Protein 4KA3 (pdb70)

Nearest PDB structures (foldseek):
  2y8o-assembly1_A  TM=9.969E-01  e=5.052E-61  Homo sapiens
  2onl-assembly1_A  TM=9.935E-01  e=1.938E-58  Homo sapiens
  6zwr-assembly1_A  TM=9.680E-01  e=7.595E-59  Mus musculus
  3o8p-assembly1_A  TM=9.634E-01  e=1.000E-58  Homo sapiens
  1zz2-assembly1_A  TM=9.713E-01  e=3.965E-58  Homo sapiens

Radius of gyration: 21.67 Å; Cα contacts (8 Å, |Δi|>4): 571; chains: 2; bounding box: 63×48×38 Å

Foldseek 3Di:
DDADWDWDDDPNDIDIGHPQWADWAFPDDDPQWTKTWTQRNVQRAIKIKTKGDQQLVALVSLLLLLLVLQVQLFDDDQQAKHFQAKDDPDPDLVPDGIIMTITHAQPDFQVVVLVPDADDLVLLLQLLLSLLLRLQACVLQVHAQQFDDRRQWRAHPVSRIHGHDRDSVVRLLQFALCCLVVQDDDDSLRVLSSSLQRSVCSQPVDGQQPADDSVRRSVSLCQAQWQDDPVQLVRRPDVVVSVVSVVDDGYHHDDQCVVRPPGDVQSSVLSCQSSHNRSVRHAHSVRSSPRPSNVPPRDPVPSDYGDHRDPVCVPDDDGSSVSSVSNVVSNVPRDRDDRD/DDDDDDDD

Secondary structure (DSSP, 8-state):
----EEEEEETTEEEEEETTEEEEEEEEE-SSEEEEEEEETTTTEEEEEEEESSTTSSHHHHHHHHHHHHHHHH---TTB----EEE-S-SSTTT----EEEEE--SEEHHHHHHHSPPPHHHHHHHHHHHHHHHHHHHHTT-------GGGEEE-TT--EEE--------GGGS-HHHHTT-SPPPTTHHHHHHHHHHHHHHHSS-S---SSHHHHHHHHHHHH-PPPHHHHHH---HHHHHHHHTSPP-PPP-HHHHSTTS-HHHHHHHHHHS-SSGGGSPPHHHHHTSGGGTTT--GGG-PPPPP---GGGG----HHHHHHHHHHHHHH--PPPP-/----PPP-

B-factor: mean 70.36, std 13.2, range [30.0, 121.07]

Solvent-accessible surface area: 17191 Å² total; per-residue (Å²): 219,89,63,87,28,66,146,52,100,25,108,184,38,71,4,42,0,4,93,49,0,68,106,19,60,68,96,34,100,33,108,1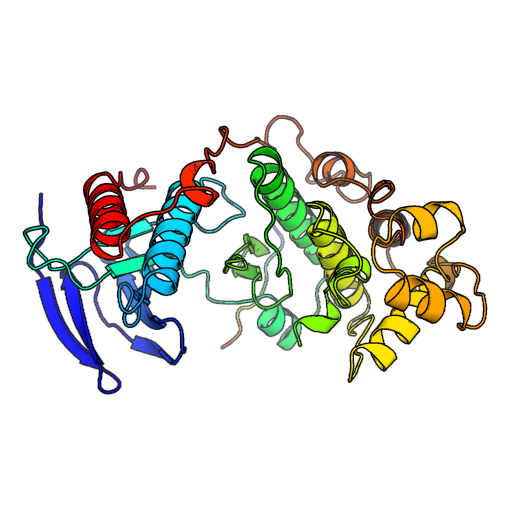04,2,21,39,2,13,0,75,0,72,98,42,40,86,111,0,13,0,34,30,11,46,179,6,23,103,40,91,129,72,0,37,88,7,12,35,17,3,42,14,14,44,39,2,144,20,113,6,0,12,25,10,33,19,8,15,12,22,16,175,32,62,146,98,0,89,50,0,2,5,0,29,62,69,26,70,8,28,0,59,57,0,68,155,66,40,190,17,72,54,70,18,2,22,34,0,0,13,7,0,0,17,0,0,43,13,0,13,49,2,101,5,26,0,66,33,2,38,5,50,11,0,11,0,30,101,80,0,84,1,39,0,33,88,13,24,32,97,89,37,53,76,14,69,0,1,9,11,10,61,95,15,39,167,99,34,62,20,4,1,2,0,7,0,0,2,0,0,1,31,17,38,50,63,162,30,38,5,63,4,113,69,78,69,49,0,1,110,37,0,5,143,12,9,1,18,8,38,78,103,20,32,161,72,1,104,48,107,88,13,70,84,72,7,116,83,35,70,143,63,104,104,87,84,0,56,100,55,9,146,82,25,39,106,76,0,12,53,0,0,44,78,0,0,41,23,15,10,99,128,9,21,40,3,53,100,0,1,65,23,61,6,0,80,114,53,58,59,94,142,73,7,68,91,16,101,124,23,88,59,76,8,60,103,114,144,31,121,56,101,77,1,27,36,4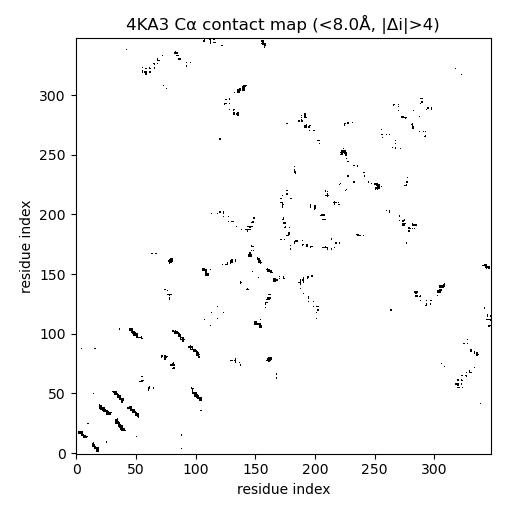1,0,31,75,33,12,110,64,30,108,66,58,131,121,194,192,45,70,12,100,45,53,163

Structure (mmCIF, N/CA/C/O backbone):
data_4KA3
#
_entry.id   4KA3
#
_cell.length_a   82.148
_cell.length_b   82.148
_cell.length_c   122.556
_cell.angle_alpha   90.00
_cell.angle_beta   90.00
_cell.angle_gamma   120.00
#
_symmetry.space_group_name_H-M   'P 31 2 1'
#
loop_
_entity.id
_entity.type
_entity.pdbx_description
1 polymer 'Mitogen-activated protein kinase 14'
2 polymer 'TGF-beta-activated kinase 1 and MAP3K7-binding protein 1'
3 water water
#
loop_
_atom_site.group_PDB
_atom_site.id
_atom_site.type_symbol
_atom_site.label_atom_id
_atom_site.label_alt_id
_atom_site.label_comp_id
_atom_site.label_asym_id
_atom_site.label_entity_id
_atom_site.label_seq_id
_atom_site.pdbx_PDB_ins_code
_atom_site.Cartn_x
_atom_site.Cartn_y
_atom_site.Cartn_z
_atom_site.occupancy
_atom_site.B_iso_or_equiv
_atom_site.auth_seq_id
_atom_site.auth_comp_id
_atom_site.auth_asym_id
_atom_site.auth_atom_id
_atom_site.pdbx_PDB_model_num
ATOM 1 N N . GLU A 1 4 ? 6.355 -26.903 -23.117 1.00 90.67 4 GLU A N 1
ATOM 2 C CA . GLU A 1 4 ? 7.390 -27.576 -22.351 1.00 88.80 4 GLU A CA 1
ATOM 3 C C . GLU A 1 4 ? 7.534 -26.918 -20.974 1.00 87.21 4 GLU A C 1
ATOM 4 O O . GLU A 1 4 ? 8.066 -27.526 -20.044 1.00 87.72 4 GLU A O 1
ATOM 10 N N . ARG A 1 5 ? 7.032 -25.686 -20.848 1.00 78.40 5 ARG A N 1
ATOM 11 C CA . ARG A 1 5 ? 7.107 -24.931 -19.595 1.00 76.98 5 ARG A CA 1
ATOM 12 C C . ARG A 1 5 ? 6.077 -25.370 -18.555 1.00 77.63 5 ARG A C 1
ATOM 13 O O . ARG A 1 5 ? 4.879 -25.360 -18.815 1.00 79.73 5 ARG A O 1
ATOM 21 N N . PRO A 1 6 ? 6.545 -25.734 -17.343 1.00 75.96 6 PRO A N 1
ATOM 22 C CA . PRO A 1 6 ? 5.638 -26.220 -16.302 1.00 76.09 6 PRO A CA 1
ATOM 23 C C . PRO A 1 6 ? 4.812 -25.130 -15.620 1.00 77.97 6 PRO A C 1
ATOM 24 O O . PRO A 1 6 ? 4.947 -23.941 -15.916 1.00 77.15 6 PRO A O 1
ATOM 28 N N . THR A 1 7 ? 3.924 -25.558 -14.733 1.00 78.28 7 THR A N 1
ATOM 29 C CA . THR A 1 7 ? 3.128 -24.629 -13.966 1.00 79.22 7 THR A CA 1
ATOM 30 C C . THR A 1 7 ? 3.991 -24.241 -12.803 1.00 76.28 7 THR A C 1
ATOM 31 O O . THR A 1 7 ? 4.660 -25.080 -12.225 1.00 75.36 7 THR A O 1
ATOM 35 N N . PHE A 1 8 ? 4.005 -22.962 -12.475 1.00 75.20 8 PHE A N 1
ATOM 36 C CA . PHE A 1 8 ? 4.809 -22.486 -11.362 1.00 74.52 8 PHE A CA 1
ATOM 37 C C . PHE A 1 8 ? 3.914 -22.170 -10.185 1.00 76.74 8 PHE A C 1
ATOM 38 O O . PHE A 1 8 ? 2.710 -22.027 -10.345 1.00 79.69 8 PHE A O 1
ATOM 46 N N . TYR A 1 9 ? 4.502 -22.058 -9.003 1.00 78.25 9 TYR A N 1
ATOM 47 C CA . TYR A 1 9 ? 3.775 -21.554 -7.846 1.00 82.01 9 TYR A CA 1
ATOM 48 C C . TYR A 1 9 ? 4.700 -20.748 -6.947 1.00 84.05 9 TYR A C 1
ATOM 49 O O . TYR A 1 9 ? 5.888 -21.075 -6.795 1.00 82.68 9 TYR A O 1
ATOM 58 N N . ARG A 1 10 ? 4.162 -19.683 -6.363 1.00 88.82 10 ARG A N 1
ATOM 59 C CA . ARG A 1 10 ? 4.975 -18.815 -5.526 1.00 90.43 10 ARG A CA 1
ATOM 60 C C . ARG A 1 10 ? 4.635 -18.953 -4.062 1.00 92.48 10 ARG A C 1
ATOM 61 O O . ARG A 1 10 ? 3.516 -19.276 -3.706 1.00 94.15 10 ARG A O 1
ATOM 69 N N . GLN A 1 11 ? 5.632 -18.710 -3.225 1.00 93.07 11 GLN A N 1
ATOM 70 C CA . GLN A 1 11 ? 5.463 -18.694 -1.788 1.00 95.66 11 GLN A CA 1
ATOM 71 C C . GLN A 1 11 ? 6.556 -17.826 -1.193 1.00 97.52 11 GLN A C 1
ATOM 72 O O . GLN A 1 11 ? 7.532 -17.489 -1.863 1.00 95.47 11 GLN A O 1
ATOM 78 N N . GLU A 1 12 ? 6.388 -17.470 0.072 1.00 105.37 12 GLU A N 1
ATOM 79 C CA . GLU A 1 12 ? 7.369 -16.648 0.751 1.00 106.93 12 GLU A CA 1
ATOM 80 C C . GLU A 1 12 ? 7.989 -17.395 1.913 1.00 105.77 12 GLU A C 1
ATOM 81 O O . GLU A 1 12 ? 7.301 -17.747 2.867 1.00 108.37 12 GLU A O 1
ATOM 87 N N . LEU A 1 13 ? 9.290 -17.650 1.803 1.00 99.71 13 LEU A N 1
ATOM 88 C CA . LEU A 1 13 ? 10.077 -18.228 2.886 1.00 100.18 13 LEU A CA 1
ATOM 89 C C . LEU A 1 13 ? 11.330 -17.401 3.194 1.00 101.39 13 LEU A C 1
ATOM 90 O O . LEU A 1 13 ? 12.119 -17.091 2.290 1.00 99.15 13 LEU A O 1
ATOM 95 N N . ASN A 1 14 ? 11.503 -17.067 4.474 1.00 108.44 14 ASN A N 1
ATOM 96 C CA . ASN A 1 14 ? 12.611 -16.247 4.957 1.00 109.57 14 ASN A CA 1
ATOM 97 C C . ASN A 1 14 ? 12.643 -14.853 4.324 1.00 110.23 14 ASN A C 1
ATOM 98 O O . ASN A 1 14 ? 13.718 -14.352 3.962 1.00 109.07 14 ASN A O 1
ATOM 103 N N . LYS A 1 15 ? 11.467 -14.238 4.184 1.00 109.39 15 LYS A N 1
ATOM 104 C CA . LYS A 1 15 ? 11.331 -12.933 3.511 1.00 110.71 15 LYS A CA 1
ATOM 105 C C . LYS A 1 15 ? 11.927 -12.884 2.091 1.00 107.77 15 LYS A C 1
ATOM 106 O O . LYS A 1 15 ? 12.439 -11.856 1.655 1.00 107.34 15 LYS A O 1
ATOM 112 N N . THR A 1 16 ? 11.845 -13.994 1.369 1.00 104.35 16 THR A N 1
ATOM 113 C CA . THR A 1 16 ? 12.164 -13.985 -0.052 1.00 102.20 16 THR A CA 1
ATOM 114 C C . THR A 1 16 ? 11.176 -14.844 -0.868 1.00 100.35 16 THR A C 1
ATOM 115 O O . THR A 1 16 ? 10.950 -16.013 -0.555 1.00 99.58 16 THR A O 1
ATOM 119 N N . ILE A 1 17 ? 10.575 -14.234 -1.894 1.00 96.52 17 ILE A N 1
ATOM 120 C CA . ILE A 1 17 ? 9.622 -14.901 -2.790 1.00 94.24 17 ILE A CA 1
ATOM 121 C C . ILE A 1 17 ? 10.314 -15.921 -3.676 1.00 90.38 17 ILE A C 1
ATOM 122 O O . ILE A 1 17 ? 11.283 -15.588 -4.353 1.00 89.09 17 ILE A O 1
ATOM 127 N N . TRP A 1 18 ? 9.808 -17.148 -3.699 1.00 87.41 18 TRP A N 1
ATOM 128 C CA . TRP A 1 18 ? 10.323 -18.161 -4.609 1.00 83.85 18 TRP A CA 1
ATOM 129 C C . TRP A 1 18 ? 9.228 -18.572 -5.569 1.00 83.16 18 TRP A C 1
ATOM 130 O O . TRP A 1 18 ? 8.112 -18.863 -5.158 1.00 84.82 18 TRP A O 1
ATOM 141 N N . GLU A 1 19 ? 9.538 -18.623 -6.852 1.00 81.66 19 GLU A N 1
ATOM 142 C CA . GLU A 1 19 ? 8.546 -19.047 -7.818 1.00 79.92 19 GLU A CA 1
ATOM 143 C C . GLU A 1 19 ? 9.142 -20.259 -8.485 1.00 76.22 19 GLU A C 1
ATOM 144 O O . GLU A 1 19 ? 10.133 -20.142 -9.188 1.00 75.88 19 GLU A O 1
ATOM 150 N N . VAL A 1 20 ? 8.583 -21.434 -8.233 1.00 72.71 20 VAL A N 1
ATOM 151 C CA . VAL A 1 20 ? 9.160 -22.656 -8.784 1.00 70.57 20 VAL A CA 1
ATOM 152 C C . VAL A 1 20 ? 8.111 -23.520 -9.473 1.00 69.94 20 VAL A C 1
ATOM 153 O O . VAL A 1 20 ? 6.923 -23.385 -9.203 1.00 72.86 20 VAL A O 1
ATOM 157 N N . PRO A 1 21 ? 8.552 -24.403 -10.385 1.00 68.25 21 PRO A N 1
ATOM 158 C CA . PRO A 1 21 ? 7.613 -25.386 -10.931 1.00 68.39 21 PRO A CA 1
ATOM 159 C C . PRO A 1 21 ? 7.076 -26.309 -9.829 1.00 69.33 21 PRO A C 1
ATOM 160 O O . PRO A 1 21 ? 7.747 -26.554 -8.813 1.00 69.50 21 PRO A O 1
ATOM 164 N N . GLU A 1 22 ? 5.866 -26.816 -10.045 1.00 73.54 22 GLU A N 1
ATOM 165 C CA . GLU A 1 22 ? 5.148 -27.570 -9.031 1.00 75.43 22 GLU A CA 1
ATOM 166 C C . GLU A 1 22 ? 5.857 -28.872 -8.708 1.00 73.91 22 GLU A C 1
ATOM 167 O O . GLU A 1 22 ? 5.599 -29.494 -7.671 1.00 75.04 22 GLU A O 1
ATOM 173 N N . ARG A 1 23 ? 6.752 -29.280 -9.601 1.00 69.85 23 ARG A N 1
ATOM 174 C CA . ARG A 1 23 ? 7.488 -30.514 -9.417 1.00 68.08 23 ARG A CA 1
ATOM 175 C C . ARG A 1 23 ? 8.358 -30.456 -8.175 1.00 67.48 23 ARG A C 1
ATOM 176 O O . ARG A 1 23 ? 8.774 -31.494 -7.683 1.00 67.14 23 ARG A O 1
ATOM 184 N N . TYR A 1 24 ? 8.614 -29.261 -7.652 1.00 70.94 24 TYR A N 1
ATOM 185 C CA . TYR A 1 24 ? 9.391 -29.134 -6.423 1.00 71.68 24 TYR A CA 1
ATOM 186 C C . TYR A 1 24 ? 8.536 -28.766 -5.202 1.00 73.95 24 TYR A C 1
ATOM 187 O O . TYR A 1 24 ? 7.947 -27.690 -5.123 1.00 74.18 24 TYR A O 1
ATOM 196 N N . GLN A 1 25 ? 8.494 -29.682 -4.246 1.00 73.50 25 GLN A N 1
ATOM 197 C CA . GLN A 1 25 ? 7.529 -29.630 -3.174 1.00 74.70 25 GLN A CA 1
ATOM 198 C C . GLN A 1 25 ? 8.191 -29.656 -1.820 1.00 75.82 25 GLN A C 1
ATOM 199 O O . GLN A 1 25 ? 9.296 -30.152 -1.680 1.00 74.48 25 GLN A O 1
ATOM 205 N N . ASN A 1 26 ? 7.485 -29.141 -0.821 1.00 77.88 26 ASN A N 1
ATOM 206 C CA . ASN A 1 26 ? 7.979 -29.128 0.549 1.00 80.94 26 ASN A CA 1
ATOM 207 C C . ASN A 1 26 ? 9.322 -28.447 0.622 1.00 80.23 26 ASN A C 1
ATOM 208 O O . ASN A 1 26 ? 10.287 -29.000 1.137 1.00 81.09 26 ASN A O 1
ATOM 213 N N . LEU A 1 27 ? 9.386 -27.248 0.075 1.00 79.08 27 LEU A N 1
ATOM 214 C CA . LEU A 1 27 ? 10.594 -26.460 0.150 1.00 78.10 27 LEU A CA 1
ATOM 215 C C . LEU A 1 27 ? 10.935 -26.153 1.601 1.00 80.75 27 LEU A C 1
ATOM 216 O O . LEU A 1 27 ? 10.072 -25.795 2.403 1.00 83.38 27 LEU A O 1
ATOM 221 N N . SER A 1 28 ? 12.201 -26.312 1.942 1.00 79.44 28 SER A N 1
ATOM 222 C CA . SER A 1 28 ? 12.648 -25.995 3.281 1.00 81.44 28 SER A CA 1
ATOM 223 C C . SER A 1 28 ? 13.956 -25.190 3.255 1.00 82.10 28 SER A C 1
ATOM 224 O O . SER A 1 28 ? 14.995 -25.682 2.811 1.00 79.08 28 SER A O 1
ATOM 227 N N . PRO A 1 29 ? 13.895 -23.933 3.731 1.00 92.73 29 PRO A N 1
ATOM 228 C CA . PRO A 1 29 ? 15.044 -23.027 3.853 1.00 93.64 29 PRO A CA 1
ATOM 229 C C . PRO A 1 29 ? 16.232 -23.708 4.533 1.00 92.57 29 PRO A C 1
ATOM 230 O O . PRO A 1 29 ? 16.182 -23.965 5.739 1.00 94.51 29 PRO A O 1
ATOM 234 N N . VAL A 1 30 ? 17.283 -23.988 3.766 1.00 86.53 30 VAL A N 1
ATOM 235 C CA . VAL A 1 30 ? 18.499 -24.592 4.303 1.00 86.29 30 VAL A CA 1
ATOM 236 C C . VAL A 1 30 ? 19.415 -23.539 4.890 1.00 88.24 30 VAL A C 1
ATOM 237 O O . VAL A 1 30 ? 20.012 -23.741 5.939 1.00 88.18 30 VAL A O 1
ATOM 241 N N . GLY A 1 31 ? 19.549 -22.419 4.199 1.00 95.82 31 GLY A N 1
ATOM 242 C CA . GLY A 1 31 ? 20.440 -21.385 4.679 1.00 98.27 31 GLY A CA 1
ATOM 243 C C . GLY A 1 31 ? 20.373 -20.058 3.954 1.00 99.13 31 GLY A C 1
ATOM 244 O O . GLY A 1 31 ? 19.895 -19.965 2.813 1.00 96.77 31 GLY A O 1
ATOM 245 N N . SER A 1 32 ? 20.860 -19.026 4.643 1.00 105.65 32 SER A N 1
ATOM 246 C CA . SER A 1 32 ? 20.972 -17.687 4.081 1.00 106.68 32 SER A CA 1
ATOM 247 C C . SER A 1 32 ? 22.420 -17.370 3.692 1.00 104.87 32 SER A C 1
ATOM 248 O O . SER A 1 32 ? 23.333 -17.377 4.533 1.00 109.16 32 SER A O 1
ATOM 251 N N . GLY A 1 33 ? 22.615 -17.102 2.404 1.00 93.28 33 GLY A N 1
ATOM 252 C CA . GLY A 1 33 ? 23.918 -16.742 1.881 1.00 91.43 33 GLY A CA 1
ATOM 253 C C . GLY A 1 33 ? 23.903 -15.443 1.092 1.00 92.10 33 GLY A C 1
ATOM 254 O O . GLY A 1 33 ? 22.880 -15.052 0.517 1.00 93.11 33 GLY A O 1
ATOM 255 N N . ALA A 1 34 ? 25.049 -14.774 1.054 1.00 90.60 34 ALA A N 1
ATOM 256 C CA . ALA A 1 34 ? 25.171 -13.474 0.392 1.00 90.66 34 ALA A CA 1
ATOM 257 C C . ALA A 1 34 ? 24.975 -13.529 -1.113 1.00 89.56 34 ALA A C 1
ATOM 258 O O . ALA A 1 34 ? 24.470 -12.582 -1.715 1.00 88.76 34 ALA A O 1
ATOM 260 N N . TYR A 1 35 ? 25.385 -14.641 -1.712 1.00 92.38 35 TYR A N 1
ATOM 261 C CA . TYR A 1 35 ? 25.361 -14.829 -3.164 1.00 91.18 35 TYR A CA 1
ATOM 262 C C . TYR A 1 35 ? 24.018 -15.415 -3.631 1.00 89.57 35 TYR A C 1
ATOM 263 O O . TYR A 1 35 ? 23.587 -15.171 -4.757 1.00 89.66 35 TYR A O 1
ATOM 272 N N . GLY A 1 36 ? 23.377 -16.190 -2.752 1.00 82.48 36 GLY A N 1
ATOM 273 C CA . GLY A 1 36 ? 22.065 -16.776 -2.989 1.00 80.63 36 GLY A CA 1
ATOM 274 C C . GLY A 1 36 ? 21.502 -17.400 -1.717 1.00 81.04 36 GLY A C 1
ATOM 275 O O . GLY A 1 36 ? 22.189 -17.452 -0.696 1.00 81.23 36 GLY A O 1
ATOM 276 N N . SER A 1 37 ? 20.255 -17.862 -1.756 1.00 77.10 37 SER A N 1
ATOM 277 C CA . SER A 1 37 ? 19.711 -18.618 -0.626 1.00 77.74 37 SER A CA 1
ATOM 278 C C . SER A 1 37 ? 19.146 -19.950 -1.095 1.00 75.35 37 SER A C 1
ATOM 279 O O . SER A 1 37 ? 18.499 -20.032 -2.133 1.00 74.90 37 SER A O 1
ATOM 282 N N . VAL A 1 38 ? 19.408 -20.997 -0.327 1.00 76.14 38 VAL A N 1
ATOM 283 C CA . VAL A 1 38 ? 19.141 -22.350 -0.779 1.00 74.28 38 VAL A CA 1
ATOM 284 C C . VAL A 1 38 ? 18.049 -23.039 0.038 1.00 75.21 38 VAL A C 1
ATOM 285 O O . VAL A 1 38 ? 18.065 -23.016 1.275 1.00 77.35 38 VAL A O 1
ATOM 289 N N . CYS A 1 39 ? 17.086 -23.623 -0.672 1.00 72.98 39 CYS A N 1
ATOM 290 C CA . CYS A 1 39 ? 16.017 -24.408 -0.059 1.00 74.48 39 CYS A CA 1
ATOM 291 C C . CYS A 1 39 ? 16.184 -25.861 -0.403 1.00 72.92 39 CYS A C 1
ATOM 292 O O . CYS A 1 39 ? 16.562 -26.193 -1.513 1.00 71.03 39 CYS A O 1
ATOM 295 N N . ALA A 1 40 ? 15.895 -26.737 0.543 1.00 74.76 40 ALA A N 1
ATOM 296 C CA . ALA A 1 40 ? 15.839 -28.157 0.238 1.00 74.05 40 ALA A CA 1
ATOM 297 C C . ALA A 1 40 ? 14.433 -28.456 -0.230 1.00 73.48 40 ALA A C 1
ATOM 298 O O . ALA A 1 40 ? 13.472 -27.934 0.320 1.00 76.61 40 ALA A O 1
ATOM 300 N N . ALA A 1 41 ? 14.297 -29.278 -1.254 1.00 71.73 41 ALA A N 1
ATOM 301 C CA . ALA A 1 41 ? 12.961 -29.623 -1.693 1.00 72.16 41 ALA A CA 1
ATOM 302 C C . ALA A 1 41 ? 12.878 -31.055 -2.150 1.00 71.42 41 ALA A C 1
ATOM 303 O O . ALA A 1 41 ? 13.878 -31.745 -2.264 1.00 70.37 41 ALA A O 1
ATOM 305 N N . PHE A 1 42 ? 11.658 -31.509 -2.378 1.00 73.06 42 PHE A N 1
ATOM 306 C CA . PHE A 1 42 ? 11.448 -32.834 -2.915 1.00 71.68 42 PHE A CA 1
ATOM 307 C C . PHE A 1 42 ? 11.085 -32.699 -4.374 1.00 70.23 42 PHE A C 1
ATOM 308 O O . PHE A 1 42 ? 10.073 -32.097 -4.743 1.00 70.16 42 PHE A O 1
ATOM 316 N N . ASP A 1 43 ? 11.940 -33.249 -5.210 1.00 68.28 43 ASP A N 1
ATOM 317 C CA . ASP A 1 43 ? 11.720 -33.186 -6.629 1.00 67.05 43 ASP A CA 1
ATOM 318 C C . ASP A 1 43 ? 10.818 -34.367 -6.983 1.00 68.10 43 ASP A C 1
ATOM 319 O O . ASP A 1 43 ? 11.263 -35.510 -6.981 1.00 67.85 43 ASP A O 1
ATOM 324 N N . THR A 1 44 ? 9.549 -34.094 -7.275 1.00 67.70 44 THR A N 1
ATOM 325 C CA . THR A 1 44 ? 8.610 -35.165 -7.604 1.00 68.31 44 THR A CA 1
ATOM 326 C C . THR A 1 44 ? 8.974 -35.931 -8.870 1.00 66.93 44 THR A C 1
ATOM 327 O O . THR A 1 44 ? 8.631 -37.090 -9.001 1.00 67.37 44 THR A O 1
ATOM 331 N N . LYS A 1 45 ? 9.635 -35.274 -9.813 1.00 65.17 45 LYS A N 1
ATOM 332 C CA . LYS A 1 45 ? 10.018 -35.941 -11.054 1.00 66.46 45 LYS A CA 1
ATOM 333 C C . LYS A 1 45 ? 11.026 -37.051 -10.802 1.00 66.13 45 LYS A C 1
ATOM 334 O O . LYS A 1 45 ? 10.861 -38.172 -11.276 1.00 65.49 45 LYS A O 1
ATOM 340 N N . THR A 1 46 ? 12.070 -36.729 -10.053 1.00 66.75 46 THR A N 1
ATOM 341 C CA . THR A 1 46 ? 13.163 -37.658 -9.826 1.00 68.16 46 THR A CA 1
ATOM 342 C C . THR A 1 46 ? 12.879 -38.538 -8.595 1.00 70.10 46 THR A C 1
ATOM 343 O O . THR A 1 46 ? 13.428 -39.632 -8.435 1.00 69.22 46 THR A O 1
ATOM 347 N N . GLY A 1 47 ? 11.985 -38.059 -7.742 1.00 72.06 47 GLY A N 1
ATOM 348 C CA . GLY A 1 47 ? 11.668 -38.762 -6.525 1.00 72.89 47 GLY A CA 1
ATOM 349 C C . GLY A 1 47 ? 12.776 -38.601 -5.511 1.00 72.97 47 GLY A C 1
ATOM 350 O O . GLY A 1 47 ? 12.895 -39.390 -4.580 1.00 74.31 47 GLY A O 1
ATOM 351 N N . HIS A 1 48 ? 13.592 -37.571 -5.680 1.00 69.96 48 HIS A N 1
ATOM 352 C CA . HIS A 1 48 ? 14.716 -37.366 -4.787 1.00 70.61 48 HIS A CA 1
ATOM 353 C C . HIS A 1 48 ? 14.650 -36.021 -4.097 1.00 71.39 48 HIS A C 1
ATOM 354 O O . HIS A 1 48 ? 14.024 -35.091 -4.605 1.00 70.85 48 HIS A O 1
ATOM 361 N N . ARG A 1 49 ? 15.265 -35.924 -2.922 1.00 73.99 49 ARG A N 1
ATOM 362 C CA . ARG A 1 49 ? 15.465 -34.618 -2.314 1.00 74.50 49 ARG A CA 1
ATOM 363 C C . ARG A 1 49 ? 16.588 -33.944 -3.060 1.00 71.90 49 ARG A C 1
ATOM 364 O O . ARG A 1 49 ? 17.580 -34.579 -3.413 1.00 70.88 49 ARG A O 1
ATOM 372 N N . VAL A 1 50 ? 16.399 -32.656 -3.312 1.00 66.91 50 VAL A N 1
ATOM 373 C CA . VAL A 1 50 ? 17.328 -31.839 -4.084 1.00 65.14 50 VAL A CA 1
ATOM 374 C C . VAL A 1 50 ? 17.592 -30.539 -3.342 1.00 67.19 50 VAL A C 1
ATOM 375 O O . VAL A 1 50 ? 17.005 -30.278 -2.294 1.00 68.04 50 VAL A O 1
ATOM 379 N N . ALA A 1 51 ? 18.469 -29.716 -3.894 1.00 66.21 51 ALA A N 1
ATOM 380 C CA . ALA A 1 51 ? 18.685 -28.400 -3.334 1.00 66.19 51 ALA A CA 1
ATOM 381 C C . ALA A 1 51 ? 18.343 -27.409 -4.413 1.00 65.36 51 ALA A C 1
ATOM 382 O O . ALA A 1 51 ? 18.699 -27.601 -5.577 1.00 63.67 51 ALA A O 1
ATOM 384 N N . VAL A 1 52 ? 17.635 -26.355 -4.038 1.00 67.07 52 VAL A N 1
ATOM 385 C CA . VAL A 1 52 ? 17.258 -25.350 -5.020 1.00 67.45 52 VAL A CA 1
ATOM 386 C C . VAL A 1 52 ? 17.823 -24.003 -4.630 1.00 68.20 52 VAL A C 1
ATOM 387 O O . VAL A 1 52 ? 17.463 -23.462 -3.588 1.00 70.22 52 VAL A O 1
ATOM 391 N N . LYS A 1 53 ? 18.703 -23.463 -5.467 1.00 66.57 53 LYS A N 1
ATOM 392 C CA . LYS A 1 53 ? 19.321 -22.185 -5.165 1.00 66.74 53 LYS A CA 1
ATOM 393 C C . LYS A 1 53 ? 18.726 -21.023 -5.949 1.00 67.52 53 LYS A C 1
ATOM 394 O O . LYS A 1 53 ? 18.817 -20.967 -7.168 1.00 66.15 53 LYS A O 1
ATOM 400 N N . LYS A 1 54 ? 18.114 -20.091 -5.235 1.00 70.43 54 LYS A N 1
ATOM 401 C CA . LYS A 1 54 ? 17.730 -18.832 -5.848 1.00 70.93 54 LYS A CA 1
ATOM 402 C C . LYS A 1 54 ? 18.897 -17.847 -5.756 1.00 70.67 54 LYS A C 1
ATOM 403 O O . LYS A 1 54 ? 19.258 -17.401 -4.669 1.00 72.72 54 LYS A O 1
ATOM 409 N N . LEU A 1 55 ? 19.486 -17.528 -6.904 1.00 69.51 55 LEU A N 1
ATOM 410 C CA . LEU A 1 55 ? 20.589 -16.581 -6.987 1.00 69.87 55 LEU A CA 1
ATOM 411 C C . LEU A 1 55 ? 20.115 -15.200 -6.645 1.00 72.63 55 LEU A C 1
ATOM 412 O O . LEU A 1 55 ? 19.095 -14.756 -7.173 1.00 72.15 55 LEU A O 1
ATOM 417 N N . SER A 1 56 ? 20.885 -14.520 -5.792 1.00 82.94 56 SER A N 1
ATOM 418 C CA . SER A 1 56 ? 20.560 -13.180 -5.276 1.00 86.68 56 SER A CA 1
ATOM 419 C C . SER A 1 56 ? 21.066 -12.036 -6.148 1.00 85.37 56 SER A C 1
ATOM 420 O O . SER A 1 56 ? 22.268 -11.923 -6.381 1.00 82.58 56 SER A O 1
ATOM 423 N N . ARG A 1 57 ? 20.145 -11.190 -6.605 1.00 88.79 57 ARG A N 1
ATOM 424 C CA . ARG A 1 57 ? 20.479 -10.021 -7.427 1.00 88.89 57 ARG A CA 1
ATOM 425 C C . ARG A 1 57 ? 21.538 -10.306 -8.488 1.00 83.70 57 ARG A C 1
ATOM 426 O O . ARG A 1 57 ? 22.572 -9.638 -8.531 1.00 84.00 57 ARG A O 1
ATOM 434 N N . PRO A 1 58 ? 21.284 -11.309 -9.341 1.00 70.59 58 PRO A N 1
ATOM 435 C CA . PRO A 1 58 ? 22.344 -11.805 -10.221 1.00 67.63 58 PRO A CA 1
ATOM 436 C C . PRO A 1 58 ? 22.807 -10.812 -11.292 1.00 67.22 58 PRO A C 1
ATOM 437 O O . PRO A 1 58 ? 23.871 -11.022 -11.876 1.00 65.62 58 PRO A O 1
ATOM 441 N N . PHE A 1 59 ? 22.049 -9.749 -11.541 1.00 68.67 59 PHE A N 1
ATOM 442 C CA . PHE A 1 59 ? 22.421 -8.814 -12.604 1.00 69.99 59 PHE A CA 1
ATOM 443 C C . PHE A 1 59 ? 22.487 -7.381 -12.106 1.00 71.25 59 PHE A C 1
ATOM 444 O O . PHE A 1 59 ? 22.090 -6.423 -12.782 1.00 72.01 59 PHE A O 1
ATOM 452 N N . GLN A 1 60 ? 23.028 -7.266 -10.908 1.00 74.97 60 GLN A N 1
ATOM 453 C CA . GLN A 1 60 ? 23.023 -6.041 -10.157 1.00 77.57 60 GLN A CA 1
ATOM 454 C C . GLN A 1 60 ? 24.124 -5.110 -10.655 1.00 75.37 60 GLN A C 1
ATOM 455 O O . GLN A 1 60 ? 23.919 -3.908 -10.750 1.00 77.23 60 GLN A O 1
ATOM 461 N N . SER A 1 61 ? 25.280 -5.683 -10.989 1.00 72.31 61 SER A N 1
ATOM 462 C CA . SER A 1 61 ? 26.407 -4.956 -11.577 1.00 71.55 61 SER A CA 1
ATOM 463 C C . SER A 1 61 ? 27.006 -5.798 -12.698 1.00 67.95 61 SER A C 1
ATOM 464 O O . SER A 1 61 ? 26.660 -6.950 -12.830 1.00 67.03 61 SER A O 1
ATOM 467 N N . ILE A 1 62 ? 27.908 -5.236 -13.497 1.00 67.61 62 ILE A N 1
ATOM 468 C CA . ILE A 1 62 ? 28.626 -6.022 -14.499 1.00 65.56 62 ILE A CA 1
ATOM 469 C C . ILE A 1 62 ? 29.243 -7.256 -13.873 1.00 63.86 62 ILE A C 1
ATOM 470 O O . ILE A 1 62 ? 29.063 -8.365 -14.371 1.00 62.40 62 ILE A O 1
ATOM 475 N N . ILE A 1 63 ? 29.958 -7.045 -12.772 1.00 64.53 63 ILE A N 1
ATOM 476 C CA . ILE A 1 63 ? 30.620 -8.108 -12.021 1.00 63.15 63 ILE A CA 1
ATOM 477 C C . ILE A 1 63 ? 29.711 -9.287 -11.648 1.00 62.23 63 ILE A C 1
ATOM 478 O O . ILE A 1 63 ? 30.043 -10.436 -11.899 1.00 60.07 63 ILE A O 1
ATOM 483 N N . HIS A 1 64 ? 28.565 -8.987 -11.058 1.00 63.94 64 HIS A N 1
ATOM 484 C CA . HIS A 1 64 ? 27.579 -9.995 -10.710 1.00 64.21 64 HIS A CA 1
ATOM 485 C C . HIS A 1 64 ? 27.039 -10.745 -11.907 1.00 63.35 64 HIS A C 1
ATOM 486 O O . HIS A 1 64 ? 26.843 -11.945 -11.852 1.00 61.87 64 HIS A O 1
ATOM 493 N N . ALA A 1 65 ? 26.758 -10.019 -12.974 1.00 62.81 65 ALA A N 1
ATOM 494 C CA . ALA A 1 65 ? 26.216 -10.613 -14.181 1.00 62.69 65 ALA A CA 1
ATOM 495 C C . ALA A 1 65 ? 27.220 -11.614 -14.734 1.00 60.00 65 ALA A C 1
ATOM 496 O O . ALA A 1 65 ? 26.878 -12.729 -15.112 1.00 58.98 65 ALA A O 1
ATOM 498 N N . LYS A 1 66 ? 28.477 -11.202 -14.737 1.00 59.88 66 LYS A N 1
ATOM 499 C CA . LYS A 1 66 ? 29.532 -12.028 -15.256 1.00 58.91 66 LYS A CA 1
ATOM 500 C C . LYS A 1 66 ? 29.808 -13.219 -14.349 1.00 58.69 66 LYS A C 1
ATOM 501 O O . LYS A 1 66 ? 30.090 -14.301 -14.839 1.00 57.09 66 LYS A O 1
ATOM 507 N N . ARG A 1 67 ? 29.725 -13.008 -13.035 1.00 59.06 67 ARG A N 1
ATOM 508 C CA . ARG A 1 67 ? 29.808 -14.076 -12.035 1.00 58.07 67 ARG A CA 1
ATOM 509 C C . ARG A 1 67 ? 28.704 -15.094 -12.295 1.00 56.89 67 ARG A C 1
ATOM 510 O O . ARG A 1 67 ? 28.935 -16.294 -12.352 1.00 54.81 67 ARG A O 1
ATOM 518 N N . THR A 1 68 ? 27.497 -14.583 -12.458 1.00 59.18 68 THR A N 1
ATOM 519 C CA . THR A 1 68 ? 26.325 -15.402 -12.652 1.00 59.71 68 THR A CA 1
ATOM 520 C C . THR A 1 68 ? 26.478 -16.245 -13.894 1.00 57.98 68 THR A C 1
ATOM 521 O O . THR A 1 68 ? 26.212 -17.443 -13.869 1.00 55.78 68 THR A O 1
ATOM 525 N N . TYR A 1 69 ? 26.928 -15.617 -14.977 1.00 56.48 69 TYR A N 1
ATOM 526 C CA . TYR A 1 69 ? 27.150 -16.320 -16.241 1.00 56.04 69 TYR A CA 1
ATOM 527 C C . TYR A 1 69 ? 28.180 -17.428 -16.096 1.00 53.80 69 TYR A C 1
ATOM 528 O O . TYR A 1 69 ? 27.991 -18.542 -16.580 1.00 52.64 69 TYR A O 1
ATOM 537 N N . ARG A 1 70 ? 29.276 -17.097 -15.426 1.00 53.57 70 ARG A N 1
ATOM 538 C CA . ARG A 1 70 ? 30.356 -18.028 -15.184 1.00 52.00 70 ARG A CA 1
ATOM 539 C C . ARG A 1 70 ? 29.912 -19.274 -14.425 1.00 52.27 70 ARG A C 1
ATOM 540 O O . ARG A 1 70 ? 30.375 -20.372 -14.724 1.00 51.73 70 ARG A O 1
ATOM 548 N N . GLU A 1 71 ? 29.012 -19.117 -13.459 1.00 52.89 71 GLU A N 1
ATOM 549 C CA . GLU A 1 71 ? 28.568 -20.263 -12.674 1.00 53.23 71 GLU A CA 1
ATOM 550 C C . GLU A 1 71 ? 27.626 -21.158 -13.488 1.00 53.34 71 GLU A C 1
ATOM 551 O O . GLU A 1 71 ? 27.670 -22.387 -13.411 1.00 53.86 71 GLU A O 1
ATOM 557 N N . LEU A 1 72 ? 26.764 -20.536 -14.272 1.00 53.51 72 LEU A N 1
ATOM 558 C CA . LEU A 1 72 ? 25.825 -21.298 -15.060 1.00 52.71 72 LEU A CA 1
ATOM 559 C C . LEU A 1 72 ? 26.587 -22.103 -16.103 1.00 51.21 72 LEU A C 1
ATOM 560 O O . LEU A 1 72 ? 26.248 -23.253 -16.375 1.00 51.08 72 LEU A O 1
ATOM 565 N N . ARG A 1 73 ? 27.629 -21.505 -16.674 1.00 50.22 73 ARG A N 1
ATOM 566 C CA . ARG A 1 73 ? 28.427 -22.190 -17.677 1.00 50.36 73 ARG A CA 1
ATOM 567 C C . ARG A 1 73 ? 29.147 -23.365 -17.048 1.00 50.52 73 ARG A C 1
ATOM 568 O O . ARG A 1 73 ? 29.053 -24.491 -17.522 1.00 51.21 73 ARG A O 1
ATOM 576 N N . LEU A 1 74 ? 29.847 -23.092 -15.956 1.00 51.29 74 LEU A N 1
ATOM 577 C CA . LEU A 1 74 ? 30.601 -24.104 -15.221 1.00 51.69 74 LEU A CA 1
ATOM 578 C C . LEU A 1 74 ? 29.740 -25.279 -14.748 1.00 51.85 74 LEU A C 1
ATOM 579 O O . LEU A 1 74 ? 30.126 -26.450 -14.850 1.00 52.88 74 LEU A O 1
ATOM 584 N N . LEU A 1 75 ? 28.574 -24.957 -14.224 1.00 51.91 75 LEU A N 1
ATOM 585 C CA . LEU A 1 75 ? 27.655 -25.973 -13.771 1.00 53.49 75 LEU A CA 1
ATOM 586 C C . LEU A 1 75 ? 27.063 -26.791 -14.918 1.00 54.49 75 LEU A C 1
ATOM 587 O O . LEU A 1 75 ? 26.917 -28.009 -14.812 1.00 54.11 75 LEU A O 1
ATOM 592 N N . LYS A 1 76 ? 26.710 -26.105 -16.003 1.00 52.25 76 LYS A N 1
ATOM 593 C CA . LYS A 1 76 ? 26.212 -26.758 -17.188 1.00 52.14 76 LYS A CA 1
ATOM 594 C C . LYS A 1 76 ? 27.269 -27.683 -17.787 1.00 54.04 76 LYS A C 1
ATOM 595 O O . LYS A 1 76 ? 26.943 -28.676 -18.445 1.00 54.41 76 LYS A O 1
ATOM 601 N N . HIS A 1 77 ? 28.536 -27.371 -17.563 1.00 52.63 77 HIS A N 1
ATOM 602 C CA . HIS A 1 77 ? 29.568 -28.186 -18.161 1.00 53.26 77 HIS A CA 1
ATOM 603 C C . HIS A 1 77 ? 29.859 -29.479 -17.393 1.00 56.11 77 HIS A C 1
ATOM 604 O O . HIS A 1 77 ? 30.308 -30.453 -17.987 1.00 57.34 77 HIS A O 1
ATOM 611 N N . MET A 1 78 ? 29.596 -29.496 -16.090 1.00 57.60 78 MET A N 1
ATOM 612 C CA . MET A 1 78 ? 30.013 -30.620 -15.241 1.00 60.94 78 MET A CA 1
ATOM 613 C C . MET A 1 78 ? 29.200 -31.880 -15.404 1.00 61.40 78 MET A C 1
ATOM 614 O O . MET A 1 78 ? 28.033 -31.918 -15.032 1.00 60.94 78 MET A O 1
ATOM 619 N N . LYS A 1 79 ? 29.824 -32.924 -15.928 1.00 62.16 79 LYS A N 1
ATOM 620 C CA . LYS A 1 79 ? 29.135 -34.192 -16.065 1.00 65.18 79 LYS A CA 1
ATOM 621 C C . LYS A 1 79 ? 29.973 -35.372 -15.600 1.00 67.64 79 LYS A C 1
ATOM 622 O O . LYS A 1 79 ? 30.522 -36.128 -16.394 1.00 69.69 79 LYS A O 1
ATOM 628 N N . HIS A 1 80 ? 30.046 -35.520 -14.282 1.00 68.28 80 HIS A N 1
ATOM 629 C CA . HIS A 1 80 ? 30.841 -36.561 -13.648 1.00 69.66 80 HIS A CA 1
ATOM 630 C C . HIS A 1 80 ? 30.134 -37.042 -12.367 1.00 68.07 80 HIS A C 1
ATOM 631 O O . HIS A 1 80 ? 29.419 -36.270 -11.724 1.00 66.13 80 HIS A O 1
ATOM 638 N N . GLU A 1 81 ? 30.306 -38.319 -12.022 1.00 69.75 81 GLU A N 1
ATOM 639 C CA . GLU A 1 81 ? 29.685 -38.892 -10.824 1.00 70.52 81 GLU A CA 1
ATOM 640 C C . GLU A 1 81 ? 30.262 -38.313 -9.524 1.00 68.92 81 GLU A C 1
ATOM 641 O O . GLU A 1 81 ? 2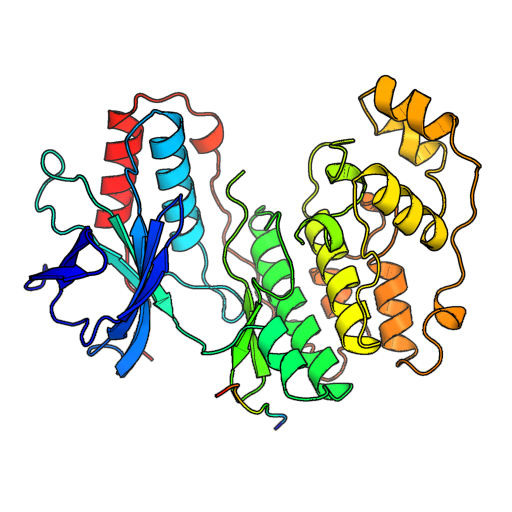9.608 -38.319 -8.487 1.00 69.83 81 GLU A O 1
ATOM 647 N N . ASN A 1 82 ? 31.499 -37.841 -9.573 1.00 68.95 82 ASN A N 1
ATOM 648 C CA . ASN A 1 82 ? 32.148 -37.328 -8.381 1.00 68.86 82 ASN A CA 1
ATOM 649 C C . ASN A 1 82 ? 32.114 -35.811 -8.285 1.00 67.71 82 ASN A C 1
ATOM 650 O O . ASN A 1 82 ? 32.801 -35.234 -7.449 1.00 69.26 82 ASN A O 1
ATOM 655 N N . VAL A 1 83 ? 31.315 -35.177 -9.141 1.00 66.13 83 VAL A N 1
ATOM 656 C CA . VAL A 1 83 ? 31.172 -33.721 -9.185 1.00 64.30 83 VAL A CA 1
ATOM 657 C C . VAL A 1 83 ? 29.685 -33.375 -9.230 1.00 64.11 83 VAL A C 1
ATOM 658 O O . VAL A 1 83 ? 28.885 -34.196 -9.685 1.00 65.37 83 VAL A O 1
ATOM 662 N N . ILE A 1 84 ? 29.295 -32.200 -8.737 1.00 62.15 84 ILE A N 1
ATOM 663 C CA . ILE A 1 84 ? 27.877 -31.838 -8.753 1.00 61.56 84 ILE A CA 1
ATOM 664 C C . ILE A 1 84 ? 27.378 -31.575 -10.134 1.00 60.32 84 ILE A C 1
ATOM 665 O O . ILE A 1 84 ? 28.012 -30.872 -10.911 1.00 59.54 84 ILE A O 1
ATOM 670 N N . GLY A 1 85 ? 26.214 -32.132 -10.429 1.00 62.85 85 GLY A N 1
ATOM 671 C CA . GLY A 1 85 ? 25.599 -31.932 -11.720 1.00 62.31 85 GLY A CA 1
ATOM 672 C C . GLY A 1 85 ? 24.505 -30.906 -11.578 1.00 60.82 85 GLY A C 1
ATOM 673 O O . GLY A 1 85 ? 23.965 -30.712 -10.491 1.00 58.95 85 GLY A O 1
ATOM 674 N N . LEU A 1 86 ? 24.198 -30.233 -12.675 1.00 58.40 86 LEU A N 1
ATOM 675 C CA . LEU A 1 86 ? 23.069 -29.334 -12.720 1.00 58.16 86 LEU A CA 1
ATOM 676 C C . LEU A 1 86 ? 21.834 -30.162 -13.084 1.00 58.52 86 LEU A C 1
ATOM 677 O O . LEU A 1 86 ? 21.656 -30.529 -14.243 1.00 57.90 86 LEU A O 1
ATOM 682 N N . LEU A 1 87 ? 20.999 -30.473 -12.097 1.00 58.46 87 LEU A N 1
ATOM 683 C CA . LEU A 1 87 ? 19.754 -31.183 -12.345 1.00 58.52 87 LEU A CA 1
ATOM 684 C C . LEU A 1 87 ? 18.813 -30.391 -13.222 1.00 58.33 87 LEU A C 1
ATOM 685 O O . LEU A 1 87 ? 18.188 -30.929 -14.144 1.00 57.83 87 LEU A O 1
ATOM 690 N N . ASP A 1 88 ? 18.681 -29.109 -12.898 1.00 59.43 88 ASP A N 1
ATOM 691 C CA . ASP A 1 88 ? 17.721 -28.254 -13.564 1.00 58.64 88 ASP A CA 1
ATOM 692 C C . ASP A 1 88 ? 18.132 -26.831 -13.299 1.00 58.16 88 ASP A C 1
ATOM 693 O O . ASP A 1 88 ? 18.688 -26.529 -12.255 1.00 61.03 88 ASP A O 1
ATOM 698 N N . VAL A 1 89 ? 17.882 -25.966 -14.262 1.00 57.75 89 VAL A N 1
ATOM 699 C CA . VAL A 1 89 ? 17.955 -24.531 -14.047 1.00 58.25 89 VAL A CA 1
ATOM 700 C C . VAL A 1 89 ? 16.712 -23.893 -14.673 1.00 59.21 89 VAL A C 1
ATOM 701 O O . VAL A 1 89 ? 16.232 -24.328 -15.723 1.00 58.48 89 VAL A O 1
ATOM 705 N N . PHE A 1 90 ? 16.167 -22.888 -14.002 1.00 61.45 90 PHE A N 1
ATOM 706 C CA . PHE A 1 90 ? 14.944 -22.286 -14.485 1.00 60.95 90 PHE A CA 1
ATOM 707 C C . PHE A 1 90 ? 14.752 -20.824 -14.100 1.00 63.83 90 PHE A C 1
ATOM 708 O O . PHE A 1 90 ? 15.394 -20.303 -13.198 1.00 63.78 90 PHE A O 1
ATOM 716 N N . THR A 1 91 ? 13.846 -20.173 -14.812 1.00 63.24 91 THR A N 1
ATOM 717 C CA . THR A 1 91 ? 13.405 -18.841 -14.460 1.00 65.25 91 THR A CA 1
ATOM 718 C C . THR A 1 91 ? 11.901 -18.847 -14.644 1.00 66.58 91 THR A C 1
ATOM 719 O O . THR A 1 91 ? 11.386 -19.483 -15.560 1.00 65.15 91 THR A O 1
ATOM 723 N N . PRO A 1 92 ? 11.181 -18.168 -13.755 1.00 67.92 92 PRO A N 1
ATOM 724 C CA . PRO A 1 92 ? 9.738 -18.009 -13.948 1.00 69.84 92 PRO A CA 1
ATOM 725 C C . PRO A 1 92 ? 9.471 -17.209 -15.220 1.00 68.86 92 PRO A C 1
ATOM 726 O O . PRO A 1 92 ? 8.431 -17.375 -15.855 1.00 70.59 92 PRO A O 1
ATOM 730 N N . ALA A 1 93 ? 10.420 -16.357 -15.589 1.00 70.53 93 ALA A N 1
ATOM 731 C CA . ALA A 1 93 ? 10.269 -15.473 -16.744 1.00 71.20 93 ALA A CA 1
ATOM 732 C C . ALA A 1 93 ? 9.926 -16.182 -18.052 1.00 70.79 93 ALA A C 1
ATOM 733 O O . ALA A 1 93 ? 10.422 -17.264 -18.340 1.00 68.54 93 ALA A O 1
ATOM 735 N N . ARG A 1 94 ? 9.057 -15.550 -18.830 1.00 76.35 94 ARG A N 1
ATOM 736 C CA . ARG A 1 94 ? 8.603 -16.113 -20.087 1.00 76.91 94 ARG A CA 1
ATOM 737 C C . ARG A 1 94 ? 9.322 -15.468 -21.258 1.00 75.19 94 ARG A C 1
ATOM 738 O O . ARG A 1 94 ? 9.254 -15.958 -22.375 1.00 76.27 94 ARG A O 1
ATOM 746 N N . SER A 1 95 ? 9.994 -14.352 -21.004 1.00 69.82 95 SER A N 1
ATOM 747 C CA . SER A 1 95 ? 10.816 -13.707 -22.024 1.00 69.12 95 SER A CA 1
ATOM 748 C C . SER A 1 95 ? 12.080 -13.115 -21.417 1.00 68.54 95 SER A C 1
ATOM 749 O O . SER A 1 95 ? 12.304 -13.193 -20.211 1.00 67.82 95 SER A O 1
ATOM 752 N N . LEU A 1 96 ? 12.902 -12.503 -22.256 1.00 68.34 96 LEU A N 1
ATOM 753 C CA . LEU A 1 96 ? 14.156 -11.965 -21.774 1.00 67.86 96 LEU A CA 1
ATOM 754 C C . LEU A 1 96 ? 13.947 -10.643 -21.036 1.00 69.67 96 LEU A C 1
ATOM 755 O O . LEU A 1 96 ? 14.701 -10.299 -20.126 1.00 69.52 96 LEU A O 1
ATOM 760 N N . GLU A 1 97 ? 12.913 -9.902 -21.414 1.00 81.78 97 GLU A N 1
ATOM 761 C CA . GLU A 1 97 ? 12.691 -8.591 -20.810 1.00 85.22 97 GLU A CA 1
ATOM 762 C C . GLU A 1 97 ? 12.272 -8.739 -19.360 1.00 85.22 97 GLU A C 1
ATOM 763 O O . GLU A 1 97 ? 12.701 -7.968 -18.499 1.00 85.98 97 GLU A O 1
ATOM 769 N N . GLU A 1 98 ? 11.445 -9.749 -19.104 1.00 83.03 98 GLU A N 1
ATOM 770 C CA . GLU A 1 98 ? 10.957 -10.033 -17.758 1.00 83.07 98 GLU A CA 1
ATOM 771 C C . GLU A 1 98 ? 11.876 -10.981 -16.981 1.00 79.41 98 GLU A C 1
ATOM 772 O O . GLU A 1 98 ? 11.698 -11.197 -15.786 1.00 80.83 98 GLU A O 1
ATOM 778 N N . PHE A 1 99 ? 12.866 -11.533 -17.669 1.00 69.92 99 PHE A N 1
ATOM 779 C CA . PHE A 1 99 ? 13.927 -12.310 -17.030 1.00 68.22 99 PHE A CA 1
ATOM 780 C C . PHE A 1 99 ? 14.646 -11.492 -15.970 1.00 69.15 99 PHE A C 1
ATOM 781 O O . PHE A 1 99 ? 15.209 -10.438 -16.253 1.00 69.14 99 PHE A O 1
ATOM 789 N N . ASN A 1 100 ? 14.593 -11.972 -14.734 1.00 72.38 100 ASN A N 1
ATOM 790 C CA . ASN A 1 100 ? 15.287 -11.310 -13.643 1.00 73.48 100 ASN A CA 1
ATOM 791 C C . ASN A 1 100 ? 15.825 -12.275 -12.589 1.00 73.34 100 ASN A C 1
ATOM 792 O O . ASN A 1 100 ? 16.771 -11.940 -11.880 1.00 73.04 100 ASN A O 1
ATOM 797 N N . ASP A 1 101 ? 15.245 -13.470 -12.492 1.00 76.47 101 ASP A N 1
ATOM 798 C CA . ASP A 1 101 ? 15.653 -14.401 -11.445 1.00 76.37 101 ASP A CA 1
ATOM 799 C C . ASP A 1 101 ? 16.159 -15.731 -11.988 1.00 73.41 101 ASP A C 1
ATOM 800 O O . ASP A 1 101 ? 15.709 -16.179 -13.030 1.00 73.93 101 ASP A O 1
ATOM 805 N N . VAL A 1 102 ? 17.110 -16.347 -11.293 1.00 68.85 102 VAL A N 1
ATOM 806 C CA . VAL A 1 102 ? 17.680 -17.633 -11.717 1.00 66.46 102 VAL A CA 1
ATOM 807 C C . VAL A 1 102 ? 17.760 -18.663 -10.576 1.00 66.63 102 VAL A C 1
ATOM 808 O O . VAL A 1 102 ? 18.350 -18.389 -9.522 1.00 66.39 102 VAL A O 1
ATOM 812 N N . TYR A 1 103 ? 17.178 -19.844 -10.788 1.00 68.98 103 TYR A N 1
ATOM 813 C CA . TYR A 1 103 ? 17.276 -20.925 -9.809 1.00 67.83 103 TYR A CA 1
ATOM 814 C C . TYR A 1 103 ? 18.047 -22.135 -10.358 1.00 67.63 103 TYR A C 1
ATOM 815 O O . TYR A 1 103 ? 17.891 -22.534 -11.520 1.00 68.36 103 TYR A O 1
ATOM 824 N N . LEU A 1 104 ? 18.870 -22.720 -9.494 1.00 67.99 104 LEU A N 1
ATOM 825 C CA . LEU A 1 104 ? 19.642 -23.898 -9.836 1.00 66.52 104 LEU A CA 1
ATOM 826 C C . LEU A 1 104 ? 19.191 -25.094 -9.007 1.00 68.11 104 LEU A C 1
ATOM 827 O O . LEU A 1 104 ? 18.931 -24.967 -7.807 1.00 66.78 104 LEU A O 1
ATOM 832 N N . VAL A 1 105 ? 19.077 -26.256 -9.636 1.00 67.31 105 VAL A N 1
ATOM 833 C CA . VAL A 1 105 ? 18.751 -27.452 -8.875 1.00 68.32 105 VAL A CA 1
ATOM 834 C C . VAL A 1 105 ? 19.874 -28.470 -8.941 1.00 67.52 105 VAL A C 1
ATOM 835 O O . VAL A 1 105 ? 20.401 -28.785 -10.011 1.00 69.08 105 VAL A O 1
ATOM 839 N N . THR A 1 106 ? 20.262 -28.950 -7.770 1.00 66.15 106 THR A N 1
ATOM 840 C CA . THR A 1 106 ? 21.369 -29.884 -7.657 1.00 65.94 106 THR A CA 1
ATOM 841 C C . THR A 1 106 ? 20.942 -30.958 -6.706 1.00 66.90 106 THR A C 1
ATOM 842 O O . THR A 1 106 ? 20.015 -30.772 -5.919 1.00 65.38 106 THR A O 1
ATOM 846 N N . HIS A 1 107 ? 21.616 -32.093 -6.783 1.00 85.07 107 HIS A N 1
ATOM 847 C CA . HIS A 1 107 ? 21.271 -33.249 -5.972 1.00 88.30 107 HIS A CA 1
ATOM 848 C C . HIS A 1 107 ? 21.682 -33.092 -4.527 1.00 85.27 107 HIS A C 1
ATOM 849 O O . HIS A 1 107 ? 22.752 -32.549 -4.243 1.00 85.03 107 HIS A O 1
ATOM 856 N N . LEU A 1 108 ? 20.845 -33.576 -3.612 1.00 77.38 108 LEU A N 1
ATOM 857 C CA . LEU A 1 108 ? 21.189 -33.570 -2.181 1.00 74.97 108 LEU A CA 1
ATOM 858 C C . LEU A 1 108 ? 21.711 -34.938 -1.714 1.00 77.31 108 LEU A C 1
ATOM 859 O O . LEU A 1 108 ? 20.949 -35.914 -1.654 1.00 77.26 108 LEU A O 1
ATOM 864 N N . MET A 1 109 ? 23.004 -35.022 -1.384 1.00 77.39 109 MET A N 1
ATOM 865 C CA . MET A 1 109 ? 23.549 -36.251 -0.703 1.00 77.42 109 MET A CA 1
ATOM 866 C C . MET A 1 109 ? 23.448 -36.261 0.879 1.00 76.45 109 MET A C 1
ATOM 867 O O . MET A 1 109 ? 24.139 -37.082 1.538 1.00 75.87 109 MET A O 1
ATOM 872 N N . GLY A 1 110 ? 22.645 -35.356 1.471 1.00 76.52 110 GLY A N 1
ATOM 873 C CA . GLY A 1 110 ? 22.424 -35.398 2.916 1.00 76.53 110 GLY A CA 1
ATOM 874 C C . GLY A 1 110 ? 23.604 -35.014 3.853 1.00 74.13 110 GLY A C 1
ATOM 875 O O . GLY A 1 110 ? 23.348 -34.440 4.957 1.00 74.26 110 GLY A O 1
ATOM 876 N N . ALA A 1 111 ? 24.865 -35.270 3.479 1.00 66.06 111 ALA A N 1
ATOM 877 C CA . ALA A 1 111 ? 25.939 -35.034 4.444 1.00 63.70 111 ALA A CA 1
ATOM 878 C C . ALA A 1 111 ? 27.217 -34.574 3.811 1.00 63.06 111 ALA A C 1
ATOM 879 O O . ALA A 1 111 ? 27.578 -35.016 2.732 1.00 62.50 111 ALA A O 1
ATOM 881 N N . ASP A 1 112 ? 27.933 -33.731 4.533 1.00 65.14 112 ASP A N 1
ATOM 882 C CA . ASP A 1 112 ? 29.223 -33.286 4.074 1.00 66.42 112 ASP A CA 1
ATOM 883 C C . ASP A 1 112 ? 30.291 -33.906 4.961 1.00 65.54 112 ASP A C 1
ATOM 884 O O . ASP A 1 112 ? 30.004 -34.372 6.064 1.00 65.73 112 ASP A O 1
ATOM 889 N N . LEU A 1 113 ? 31.519 -33.905 4.464 1.00 62.00 113 LEU A N 1
ATOM 890 C CA . LEU A 1 113 ? 32.614 -34.610 5.091 1.00 61.30 113 LEU A CA 1
ATOM 891 C C . LEU A 1 113 ? 32.845 -34.201 6.550 1.00 63.24 113 LEU A C 1
ATOM 892 O O . LEU A 1 113 ? 33.134 -35.051 7.388 1.00 64.03 113 LEU A O 1
ATOM 897 N N . ASN A 1 114 ? 32.714 -32.911 6.851 1.00 67.39 114 ASN A N 1
ATOM 898 C CA . ASN A 1 114 ? 32.827 -32.419 8.226 1.00 69.10 114 ASN A CA 1
ATOM 899 C C . ASN A 1 114 ? 31.878 -33.114 9.173 1.00 66.87 114 ASN A C 1
ATOM 900 O O . ASN A 1 114 ? 32.278 -33.577 10.237 1.00 65.89 114 ASN A O 1
ATOM 905 N N . ASN A 1 115 ? 30.614 -33.169 8.764 1.00 63.48 115 ASN A N 1
ATOM 906 C CA . ASN A 1 115 ? 29.566 -33.830 9.521 1.00 63.34 115 ASN A CA 1
ATOM 907 C C . ASN A 1 115 ? 29.773 -35.315 9.623 1.00 60.96 115 ASN A C 1
ATOM 908 O O . ASN A 1 115 ? 29.334 -35.929 10.584 1.00 60.79 115 ASN A O 1
ATOM 913 N N . ILE A 1 116 ? 30.403 -35.904 8.617 1.00 59.70 116 ILE A N 1
ATOM 914 C CA . ILE A 1 116 ? 30.625 -37.341 8.617 1.00 59.20 116 ILE A CA 1
ATOM 915 C C . ILE A 1 116 ? 31.638 -37.711 9.684 1.00 58.35 116 ILE A C 1
ATOM 916 O O . ILE A 1 116 ? 31.382 -38.568 10.528 1.00 57.76 116 ILE A O 1
ATOM 921 N N . VAL A 1 117 ? 32.770 -37.028 9.653 1.00 59.04 117 VAL A N 1
ATOM 922 C CA . VAL A 1 117 ? 33.792 -37.178 10.660 1.00 61.19 117 VAL A CA 1
ATOM 923 C C . VAL A 1 117 ? 33.262 -36.866 12.065 1.00 60.19 117 VAL A C 1
ATOM 924 O O . VAL A 1 117 ? 33.719 -37.415 13.075 1.00 59.22 117 VAL A O 1
ATOM 928 N N . LYS A 1 118 ? 32.275 -35.988 12.118 1.00 60.45 118 LYS A N 1
ATOM 929 C CA . LYS A 1 118 ? 31.713 -35.571 13.387 1.00 62.75 118 LYS A CA 1
ATOM 930 C C . LYS A 1 118 ? 31.055 -36.707 14.177 1.00 62.43 118 LYS A C 1
ATOM 931 O O . LYS A 1 118 ? 31.079 -36.695 15.399 1.00 60.94 118 LYS A O 1
ATOM 937 N N . CYS A 1 119 ? 30.483 -37.694 13.492 1.00 59.57 119 CYS A N 1
ATOM 938 C CA . CYS A 1 119 ? 29.765 -38.749 14.202 1.00 59.52 119 CYS A CA 1
ATOM 939 C C . CYS A 1 119 ? 30.216 -40.196 13.937 1.00 58.09 119 CYS A C 1
ATOM 940 O O . CYS A 1 119 ? 29.528 -41.140 14.315 1.00 59.52 119 CYS A O 1
ATOM 943 N N . GLN A 1 120 ? 31.361 -40.382 13.300 1.00 59.10 120 GLN A N 1
ATOM 944 C CA . GLN A 1 120 ? 31.964 -41.695 13.287 1.00 57.19 120 GLN A CA 1
ATOM 945 C C . GLN A 1 120 ? 33.417 -41.580 12.959 1.00 56.80 120 GLN A C 1
ATOM 946 O O . GLN A 1 120 ? 33.878 -40.547 12.488 1.00 57.70 120 GLN A O 1
ATOM 952 N N . LYS A 1 121 ? 34.138 -42.662 13.214 1.00 54.80 121 LYS A N 1
ATOM 953 C CA . LYS A 1 121 ? 35.533 -42.769 12.825 1.00 54.63 121 LYS A CA 1
ATOM 954 C C . LYS A 1 121 ? 35.663 -43.511 11.487 1.00 55.23 121 LYS A C 1
ATOM 955 O O . LYS A 1 121 ? 34.993 -44.516 11.249 1.00 55.11 121 LYS A O 1
ATOM 961 N N . LEU A 1 122 ? 36.522 -43.010 10.610 1.00 54.72 122 LEU A N 1
ATOM 962 C CA . LEU A 1 122 ? 36.667 -43.611 9.295 1.00 56.18 122 LEU A CA 1
ATOM 963 C C . LEU A 1 122 ? 37.765 -44.670 9.268 1.00 56.22 122 LEU A C 1
ATOM 964 O O . LEU A 1 122 ? 38.874 -44.424 9.727 1.00 57.88 122 LEU A O 1
ATOM 969 N N . THR A 1 123 ? 37.441 -45.850 8.738 1.00 56.22 123 THR A N 1
ATOM 970 C CA . THR A 1 123 ? 38.421 -46.916 8.530 1.00 56.44 123 THR A CA 1
ATOM 971 C C . THR A 1 123 ? 39.357 -46.488 7.429 1.00 57.19 123 THR A C 1
ATOM 972 O O . THR A 1 123 ? 39.015 -45.604 6.655 1.00 56.41 123 THR A O 1
ATOM 976 N N . ASP A 1 124 ? 40.530 -47.109 7.346 1.00 69.30 124 ASP A N 1
ATOM 977 C CA . ASP A 1 124 ? 41.462 -46.761 6.281 1.00 69.33 124 ASP A CA 1
ATOM 978 C C . ASP A 1 124 ? 40.811 -47.043 4.938 1.00 68.36 124 ASP A C 1
ATOM 979 O O . ASP A 1 124 ? 41.104 -46.383 3.946 1.00 67.76 124 ASP A O 1
ATOM 984 N N . ASP A 1 125 ? 39.904 -48.012 4.922 1.00 69.33 125 ASP A N 1
ATOM 985 C CA . ASP A 1 125 ? 39.135 -48.302 3.717 1.00 68.76 125 ASP A CA 1
ATOM 986 C C . ASP A 1 125 ? 38.286 -47.118 3.270 1.00 66.05 125 ASP A C 1
ATOM 987 O O . ASP A 1 125 ? 38.245 -46.804 2.091 1.00 65.06 125 ASP A O 1
ATOM 992 N N . HIS A 1 126 ? 37.616 -46.472 4.224 1.00 62.72 126 HIS A N 1
ATOM 993 C CA . HIS A 1 126 ? 36.794 -45.304 3.940 1.00 59.89 126 HIS A CA 1
ATOM 994 C C . HIS A 1 126 ? 37.640 -44.187 3.391 1.00 59.04 126 HIS A C 1
ATOM 995 O O . HIS A 1 126 ? 37.207 -43.460 2.514 1.00 56.87 126 HIS A O 1
ATOM 1002 N N . VAL A 1 127 ? 38.849 -44.042 3.916 1.00 58.59 127 VAL A N 1
ATOM 1003 C CA . VAL A 1 127 ? 39.661 -42.893 3.562 1.00 58.56 127 VAL A CA 1
ATOM 1004 C C . VAL A 1 127 ? 40.128 -43.061 2.133 1.00 57.30 127 VAL A C 1
ATOM 1005 O O . VAL A 1 127 ? 40.044 -42.133 1.321 1.00 56.71 127 VAL A O 1
ATOM 1009 N N . GLN A 1 128 ? 40.578 -44.272 1.829 1.00 62.02 128 GLN A N 1
ATOM 1010 C CA . GLN A 1 128 ? 41.019 -44.622 0.490 1.00 63.18 128 GLN A CA 1
ATOM 1011 C C . GLN A 1 128 ? 39.965 -44.259 -0.532 1.00 60.52 128 GLN A C 1
ATOM 1012 O O . GLN A 1 128 ? 40.252 -43.591 -1.522 1.00 60.62 128 GLN A O 1
ATOM 1018 N N . PHE A 1 129 ? 38.750 -44.723 -0.274 1.00 57.01 129 PHE A N 1
ATOM 1019 C CA . PHE A 1 129 ? 37.658 -44.591 -1.203 1.00 57.25 129 PHE A CA 1
ATOM 1020 C C . PHE A 1 129 ? 37.280 -43.125 -1.388 1.00 57.46 129 PHE A C 1
ATOM 1021 O O . PHE A 1 129 ? 37.007 -42.665 -2.514 1.00 54.20 129 PHE A O 1
ATOM 1029 N N . LEU A 1 130 ? 37.297 -42.383 -0.288 1.00 56.77 130 LEU A N 1
ATOM 1030 C CA . LEU A 1 130 ? 36.945 -40.981 -0.351 1.00 55.46 130 LEU A CA 1
ATOM 1031 C C . LEU A 1 130 ? 37.943 -40.206 -1.191 1.00 53.57 130 LEU A C 1
ATOM 1032 O O . LEU A 1 130 ? 37.560 -39.538 -2.136 1.00 53.37 130 LEU A O 1
ATOM 1037 N N . ILE A 1 131 ? 39.219 -40.323 -0.858 1.00 54.02 131 ILE A N 1
ATOM 1038 C CA . ILE A 1 131 ? 40.279 -39.615 -1.564 1.00 54.01 131 ILE A CA 1
ATOM 1039 C C . ILE A 1 131 ? 40.335 -39.983 -3.041 1.00 52.98 131 ILE A C 1
ATOM 1040 O O . ILE A 1 131 ? 40.481 -39.107 -3.904 1.00 51.79 131 ILE A O 1
ATOM 1045 N N . TYR A 1 132 ? 40.245 -41.282 -3.319 1.00 54.10 132 TYR A N 1
ATOM 1046 C CA . TYR A 1 132 ? 40.204 -41.772 -4.682 1.00 53.85 132 TYR A CA 1
ATOM 1047 C C . TYR A 1 132 ? 39.171 -40.988 -5.473 1.00 52.94 132 TYR A C 1
ATOM 1048 O O . TYR A 1 132 ? 39.470 -40.452 -6.530 1.00 52.30 132 TYR A O 1
ATOM 1057 N N . GLN A 1 133 ? 37.960 -40.904 -4.940 1.00 52.22 133 GLN A N 1
ATOM 1058 C CA . GLN A 1 133 ? 36.872 -40.220 -5.626 1.00 51.47 133 GLN A CA 1
ATOM 1059 C C . GLN A 1 133 ? 37.101 -38.722 -5.771 1.00 52.27 133 GLN A C 1
ATOM 1060 O O . GLN A 1 133 ? 36.767 -38.147 -6.793 1.00 51.21 133 GLN A O 1
ATOM 1066 N N . ILE A 1 134 ? 37.663 -38.088 -4.746 1.00 50.90 134 ILE A N 1
ATOM 1067 C CA . ILE A 1 134 ? 38.080 -36.699 -4.866 1.00 50.85 134 ILE A CA 1
ATOM 1068 C C . ILE A 1 134 ? 39.060 -36.561 -6.015 1.00 51.36 134 ILE A C 1
ATOM 1069 O O . ILE A 1 134 ? 38.943 -35.662 -6.843 1.00 51.33 134 ILE A O 1
ATOM 1074 N N . LEU A 1 135 ? 40.031 -37.465 -6.057 1.00 50.69 135 LEU A N 1
ATOM 1075 C CA . LEU A 1 135 ? 41.040 -37.436 -7.107 1.00 51.46 135 LEU A CA 1
ATOM 1076 C C . LEU A 1 135 ? 40.448 -37.775 -8.460 1.00 51.92 135 LEU A C 1
ATOM 1077 O O . LEU A 1 135 ? 40.900 -37.262 -9.471 1.00 52.22 135 LEU A O 1
ATOM 1082 N N . ARG A 1 136 ? 39.430 -38.623 -8.470 1.00 51.72 136 ARG A N 1
ATOM 1083 C CA . ARG A 1 136 ? 38.830 -39.050 -9.709 1.00 51.80 136 ARG A CA 1
ATOM 1084 C C . ARG A 1 136 ? 38.031 -37.913 -10.307 1.00 52.25 136 ARG A C 1
ATOM 1085 O O . ARG A 1 136 ? 37.972 -37.754 -11.535 1.00 52.57 136 ARG A O 1
ATOM 1093 N N . GLY A 1 137 ? 37.425 -37.103 -9.453 1.00 51.78 137 GLY A N 1
ATOM 1094 C CA . GLY A 1 137 ? 36.711 -35.923 -9.911 1.00 53.75 137 GLY A CA 1
ATOM 1095 C C . GLY A 1 137 ? 37.670 -34.816 -10.327 1.00 53.80 137 GLY A C 1
ATOM 1096 O O . GLY A 1 137 ? 37.431 -34.092 -11.299 1.00 55.94 137 GLY A O 1
ATOM 1097 N N . LEU A 1 138 ? 38.776 -34.695 -9.608 1.00 53.76 138 LEU A N 1
ATOM 1098 C CA . LEU A 1 138 ? 39.730 -33.662 -9.918 1.00 54.73 138 LEU A CA 1
ATOM 1099 C C . LEU A 1 138 ? 40.366 -33.926 -11.264 1.00 55.79 138 LEU A C 1
ATOM 1100 O O . LEU A 1 138 ? 40.707 -33.000 -11.991 1.00 57.36 138 LEU A O 1
ATOM 1105 N N . LYS A 1 139 ? 40.540 -35.195 -11.599 1.00 55.09 139 LYS A N 1
ATOM 1106 C CA . LYS A 1 139 ? 41.099 -35.553 -12.889 1.00 56.76 139 LYS A CA 1
ATOM 1107 C C . LYS A 1 139 ? 40.202 -34.958 -13.985 1.00 57.44 139 LYS A C 1
ATOM 1108 O O . LYS A 1 139 ? 40.656 -34.300 -14.922 1.00 57.59 139 LYS A O 1
ATOM 1114 N N . TYR A 1 140 ? 38.913 -35.193 -13.823 1.00 56.86 140 TYR A N 1
ATOM 1115 C CA . TYR A 1 140 ? 37.922 -34.696 -14.744 1.00 57.45 140 TYR A CA 1
ATOM 1116 C C . TYR A 1 140 ? 37.942 -33.181 -14.806 1.00 59.51 140 TYR A C 1
ATOM 1117 O O . TYR A 1 140 ? 38.111 -32.604 -15.866 1.00 60.89 140 TYR A O 1
ATOM 1126 N N . ILE A 1 141 ? 37.764 -32.545 -13.660 1.00 58.23 141 ILE A N 1
ATOM 1127 C CA . ILE A 1 141 ? 37.740 -31.105 -13.589 1.00 58.62 141 ILE A CA 1
ATOM 1128 C C . ILE A 1 141 ? 38.960 -30.508 -14.261 1.00 60.85 141 ILE A C 1
ATOM 1129 O O . ILE A 1 141 ? 38.850 -29.584 -15.073 1.00 61.42 141 ILE A O 1
ATOM 1134 N N . HIS A 1 142 ? 40.122 -31.053 -13.922 1.00 59.89 142 HIS A N 1
ATOM 1135 C CA . HIS A 1 142 ? 41.376 -30.469 -14.345 1.00 60.86 142 HIS A CA 1
ATOM 1136 C C . HIS A 1 142 ? 41.625 -30.652 -15.815 1.00 62.42 142 HIS A C 1
ATOM 1137 O O . HIS A 1 142 ? 42.326 -29.849 -16.406 1.00 63.42 142 HIS A O 1
ATOM 1144 N N . SER A 1 143 ? 41.068 -31.712 -16.391 1.00 61.34 143 SER A N 1
ATOM 1145 C CA . SER A 1 143 ? 41.275 -32.015 -17.798 1.00 62.01 143 SER A CA 1
ATOM 1146 C C . SER A 1 143 ? 40.511 -31.003 -18.654 1.00 65.98 143 SER A C 1
ATOM 1147 O O . SER A 1 143 ? 40.859 -30.748 -19.817 1.00 67.56 143 SER A O 1
ATOM 1150 N N . ALA A 1 144 ? 39.486 -30.416 -18.049 1.00 63.54 144 ALA A N 1
ATOM 1151 C CA . ALA A 1 144 ? 38.719 -29.339 -18.656 1.00 64.52 144 ALA A CA 1
ATOM 1152 C C . ALA A 1 144 ? 39.306 -27.941 -18.402 1.00 66.85 144 ALA A C 1
ATOM 1153 O O . ALA A 1 144 ? 38.701 -26.936 -18.789 1.00 67.60 144 ALA A O 1
ATOM 1155 N N . ASP A 1 145 ? 40.466 -27.883 -17.750 1.00 69.60 145 ASP A N 1
ATOM 1156 C CA . ASP A 1 145 ? 41.137 -26.625 -17.413 1.00 70.71 145 ASP A CA 1
ATOM 1157 C C . ASP A 1 145 ? 40.368 -25.788 -16.417 1.00 70.69 145 ASP A C 1
ATOM 1158 O O . ASP A 1 145 ? 40.407 -24.566 -16.440 1.00 73.76 145 ASP A O 1
ATOM 1163 N N . ILE A 1 146 ? 39.665 -26.464 -15.531 1.00 67.14 146 ILE A N 1
ATOM 1164 C CA . ILE A 1 146 ? 39.002 -25.801 -14.437 1.00 66.48 146 ILE A CA 1
ATOM 1165 C C . ILE A 1 146 ? 39.852 -26.022 -13.194 1.00 65.72 146 ILE A C 1
ATOM 1166 O O . ILE A 1 146 ? 40.498 -27.050 -13.041 1.00 64.40 146 ILE A O 1
ATOM 1171 N N . ILE A 1 147 ? 39.886 -25.026 -12.329 1.00 65.07 147 ILE A N 1
ATOM 1172 C CA . ILE A 1 147 ? 40.451 -25.189 -11.014 1.00 64.60 147 ILE A CA 1
ATOM 1173 C C . ILE A 1 147 ? 39.288 -25.044 -10.058 1.00 63.71 147 ILE A C 1
ATOM 1174 O O . ILE A 1 147 ? 38.443 -24.169 -10.234 1.00 64.10 147 ILE A O 1
ATOM 1179 N N . HIS A 1 148 ? 39.223 -25.910 -9.051 1.00 63.29 148 HIS A N 1
ATOM 1180 C CA . HIS A 1 148 ? 38.181 -25.765 -8.047 1.00 61.67 148 HIS A CA 1
ATOM 1181 C C . HIS A 1 148 ? 38.316 -24.488 -7.241 1.00 63.56 148 HIS A C 1
ATOM 1182 O O . HIS A 1 148 ? 37.331 -23.762 -7.040 1.00 62.49 148 HIS A O 1
ATOM 1189 N N . ARG A 1 149 ? 39.536 -24.280 -6.748 1.00 66.77 149 ARG A N 1
ATOM 1190 C CA . ARG A 1 149 ? 39.994 -23.058 -6.089 1.00 67.79 149 ARG A CA 1
ATOM 1191 C C . ARG A 1 149 ? 39.668 -23.032 -4.601 1.00 66.03 149 ARG A C 1
ATOM 1192 O O . ARG A 1 149 ? 40.000 -22.078 -3.905 1.00 67.60 149 ARG A O 1
ATOM 1200 N N . ASP A 1 150 ? 38.898 -24.016 -4.135 1.00 61.19 150 ASP A N 1
ATOM 1201 C CA . ASP A 1 150 ? 38.457 -24.009 -2.735 1.00 59.89 150 ASP A CA 1
ATOM 1202 C C . ASP A 1 150 ? 38.343 -25.326 -1.941 1.00 57.61 150 ASP A C 1
ATOM 1203 O O . ASP A 1 150 ? 37.705 -25.327 -0.888 1.00 56.99 150 ASP A O 1
ATOM 1208 N N . LEU A 1 151 ? 38.908 -26.440 -2.404 1.00 55.79 151 LEU A N 1
ATOM 1209 C CA . LEU A 1 151 ? 38.606 -27.698 -1.723 1.00 54.47 151 LEU A CA 1
ATOM 1210 C C . LEU A 1 151 ? 38.795 -27.694 -0.187 1.00 54.64 151 LEU A C 1
ATOM 1211 O O . LEU A 1 151 ? 39.795 -27.168 0.334 1.00 55.50 151 LEU A O 1
ATOM 1216 N N . LYS A 1 152 ? 37.840 -28.317 0.506 1.00 53.71 152 LYS A N 1
ATOM 1217 C CA . LYS A 1 152 ? 37.854 -28.494 1.948 1.00 53.86 152 LYS A CA 1
ATOM 1218 C C . LYS A 1 152 ? 36.702 -29.423 2.313 1.00 53.80 152 LYS A C 1
ATOM 1219 O O . LYS A 1 152 ? 35.810 -29.633 1.490 1.00 54.04 152 LYS A O 1
ATOM 1225 N N . PRO A 1 153 ? 36.719 -29.990 3.535 1.00 56.18 153 PRO A N 1
ATOM 1226 C CA . PRO A 1 153 ? 35.715 -30.986 3.934 1.00 56.91 153 PRO A CA 1
ATOM 1227 C C . PRO A 1 153 ? 34.276 -30.559 3.690 1.00 56.29 153 PRO A C 1
ATOM 1228 O O . PRO A 1 153 ? 33.427 -31.403 3.441 1.00 56.58 153 PRO A O 1
ATOM 1232 N N . SER A 1 154 ? 34.012 -29.266 3.734 1.00 56.55 154 SER A N 1
ATOM 1233 C CA . SER A 1 154 ? 32.629 -28.808 3.679 1.00 57.18 154 SER A CA 1
ATOM 1234 C C . SER A 1 154 ? 32.113 -28.654 2.250 1.00 57.06 154 SER A C 1
ATOM 1235 O O . SER A 1 154 ? 30.940 -28.380 2.043 1.00 58.36 154 SER A O 1
ATOM 1238 N N . ASN A 1 155 ? 32.996 -28.832 1.276 1.00 56.88 155 ASN A N 1
ATOM 1239 C CA . ASN A 1 155 ? 32.613 -28.837 -0.123 1.00 57.97 155 ASN A CA 1
ATOM 1240 C C . ASN A 1 155 ? 32.688 -30.252 -0.657 1.00 58.68 155 ASN A C 1
ATOM 1241 O O . ASN A 1 155 ? 32.793 -30.477 -1.864 1.00 58.26 155 ASN A O 1
ATOM 1246 N N . LEU A 1 156 ? 32.654 -31.205 0.266 1.00 56.11 156 LEU A N 1
ATOM 1247 C CA . LEU A 1 156 ? 32.628 -32.608 -0.081 1.00 55.65 156 LEU A CA 1
ATOM 1248 C C . LEU A 1 156 ? 31.365 -33.208 0.501 1.00 57.26 156 LEU A C 1
ATOM 1249 O O . LEU A 1 156 ? 31.126 -33.129 1.698 1.00 57.49 156 LEU A O 1
ATOM 1254 N N . ALA A 1 157 ? 30.538 -33.763 -0.374 1.00 57.30 157 ALA A N 1
ATOM 1255 C CA . ALA A 1 157 ? 29.250 -34.318 -0.001 1.00 59.52 157 ALA A CA 1
ATOM 1256 C C . ALA A 1 157 ? 29.341 -35.830 -0.099 1.00 58.67 157 ALA A C 1
ATOM 1257 O O . ALA A 1 157 ? 29.796 -36.370 -1.098 1.00 58.53 157 ALA A O 1
ATOM 1259 N N . VAL A 1 158 ? 28.938 -36.521 0.957 1.00 60.03 158 VAL A N 1
ATOM 1260 C CA . VAL A 1 158 ? 29.126 -37.958 1.030 1.00 60.13 158 VAL A CA 1
ATOM 1261 C C . VAL A 1 158 ? 27.804 -38.621 1.425 1.00 62.89 158 VAL A C 1
ATOM 1262 O O . VAL A 1 158 ? 27.022 -38.043 2.190 1.00 63.38 158 VAL A O 1
ATOM 1266 N N . ASN A 1 159 ? 27.550 -39.823 0.905 1.00 61.95 159 ASN A N 1
ATOM 1267 C CA . ASN A 1 159 ? 26.316 -40.523 1.241 1.00 64.62 159 ASN A CA 1
ATOM 1268 C C . ASN A 1 159 ? 26.478 -41.802 2.090 1.00 64.03 159 ASN A C 1
ATOM 1269 O O . ASN A 1 159 ? 27.539 -42.045 2.657 1.00 62.68 159 ASN A O 1
ATOM 1274 N N . GLU A 1 160 ? 25.407 -42.587 2.180 1.00 68.71 160 GLU A N 1
ATOM 1275 C CA . GLU A 1 160 ? 25.355 -43.781 3.019 1.00 69.92 160 GLU A CA 1
ATOM 1276 C C . GLU A 1 160 ? 26.359 -44.797 2.575 1.00 67.84 160 GLU A C 1
ATOM 1277 O O . GLU A 1 160 ? 26.803 -45.628 3.356 1.00 67.70 160 GLU A O 1
ATOM 1283 N N . ASP A 1 161 ? 26.674 -44.742 1.290 1.00 66.83 161 ASP A N 1
ATOM 1284 C CA . ASP A 1 161 ? 27.517 -45.740 0.660 1.00 64.54 161 ASP A CA 1
ATOM 1285 C C . ASP A 1 161 ? 28.901 -45.172 0.462 1.00 61.94 161 ASP A C 1
ATOM 1286 O O . ASP A 1 161 ? 29.698 -45.721 -0.298 1.00 60.01 161 ASP A O 1
ATOM 1291 N N . CYS A 1 162 ? 29.167 -44.045 1.119 1.00 61.77 162 CYS A N 1
ATOM 1292 C CA . CYS A 1 162 ? 30.490 -43.432 1.100 1.00 59.76 162 CYS A CA 1
ATOM 1293 C C . CYS A 1 162 ? 30.843 -42.942 -0.327 1.00 57.71 162 CYS A C 1
ATOM 1294 O O . CYS A 1 162 ? 32.008 -42.828 -0.707 1.00 56.31 162 CYS A O 1
ATOM 1297 N N . GLU A 1 163 ? 29.824 -42.660 -1.125 1.00 58.30 163 GLU A N 1
ATOM 1298 C CA . GLU A 1 163 ? 30.074 -42.052 -2.425 1.00 58.58 163 GLU A CA 1
ATOM 1299 C C . GLU A 1 163 ? 30.289 -40.555 -2.215 1.00 57.50 163 GLU A C 1
ATOM 1300 O O . GLU A 1 163 ? 29.707 -39.968 -1.301 1.00 57.73 163 GLU A O 1
ATOM 1306 N N . LEU A 1 164 ? 31.155 -39.953 -3.024 1.00 56.86 164 LEU A N 1
ATOM 1307 C CA . LEU A 1 164 ? 31.462 -38.543 -2.859 1.00 57.84 164 LEU A CA 1
ATOM 1308 C C . LEU A 1 164 ? 31.233 -37.690 -4.127 1.00 57.76 164 LEU A C 1
ATOM 1309 O O . LEU A 1 164 ? 31.410 -38.149 -5.250 1.00 56.53 164 LEU A O 1
ATOM 1314 N N . LYS A 1 165 ? 30.815 -36.447 -3.916 1.00 57.82 165 LYS A N 1
ATOM 1315 C CA . LYS A 1 165 ? 30.754 -35.437 -4.966 1.00 58.37 165 LYS A CA 1
ATOM 1316 C C . LYS A 1 165 ? 31.432 -34.164 -4.483 1.00 58.26 165 LYS A C 1
ATOM 1317 O O . LYS A 1 165 ? 31.302 -33.771 -3.331 1.00 57.77 165 LYS A O 1
ATOM 1323 N N . ILE A 1 166 ? 32.170 -33.536 -5.378 1.00 56.97 166 ILE A N 1
ATOM 1324 C CA . ILE A 1 166 ? 32.740 -32.233 -5.136 1.00 56.87 166 ILE A CA 1
ATOM 1325 C C . ILE A 1 166 ? 31.708 -31.170 -5.490 1.00 59.79 166 ILE A C 1
ATOM 1326 O O . ILE A 1 166 ? 31.093 -31.237 -6.545 1.00 60.71 166 ILE A O 1
ATOM 1331 N N . LEU A 1 167 ? 31.633 -30.120 -4.667 1.00 61.07 167 LEU A N 1
ATOM 1332 C CA . LEU A 1 167 ? 30.673 -29.017 -4.841 1.00 63.33 167 LEU A CA 1
ATOM 1333 C C . LEU A 1 167 ? 31.229 -27.601 -4.553 1.00 63.01 167 LEU A C 1
ATOM 1334 O O . LEU A 1 167 ? 32.325 -27.451 -4.013 1.00 60.46 167 LEU A O 1
ATOM 1339 N N . ASP A 1 168 ? 30.449 -26.577 -4.914 1.00 68.12 168 ASP A N 1
ATOM 1340 C CA . ASP A 1 168 ? 30.741 -25.162 -4.594 1.00 69.70 168 ASP A CA 1
ATOM 1341 C C . ASP A 1 168 ? 32.054 -24.513 -5.079 1.00 69.51 168 ASP A C 1
ATOM 1342 O O . ASP A 1 168 ? 32.783 -23.908 -4.293 1.00 68.66 168 ASP A O 1
ATOM 1347 N N . PHE A 1 169 ? 32.344 -24.650 -6.370 1.00 66.70 169 PHE A N 1
ATOM 1348 C CA . PHE A 1 169 ? 33.575 -24.152 -6.977 1.00 67.09 169 PHE A CA 1
ATOM 1349 C C . PHE A 1 169 ? 33.794 -22.692 -6.610 1.00 68.75 169 PHE A C 1
ATOM 1350 O O . PHE A 1 169 ? 32.848 -21.889 -6.626 1.00 68.61 169 PHE A O 1
ATOM 1358 N N . GLY A 1 170 ? 35.036 -22.356 -6.266 1.00 68.28 170 GLY A N 1
ATOM 1359 C CA . GLY A 1 170 ? 35.405 -20.970 -6.072 1.00 70.27 170 GLY A CA 1
ATOM 1360 C C . GLY A 1 170 ? 35.075 -20.273 -7.368 1.00 71.87 170 GLY A C 1
ATOM 1361 O O . GLY A 1 170 ? 35.391 -20.778 -8.443 1.00 71.28 170 GLY A O 1
ATOM 1362 N N . LEU A 1 171 ? 34.408 -19.132 -7.280 1.00 74.01 171 LEU A N 1
ATOM 1363 C CA . LEU A 1 171 ? 34.021 -18.411 -8.493 1.00 76.89 171 LEU A CA 1
ATOM 1364 C C . LEU A 1 171 ? 34.912 -17.197 -8.799 1.00 80.68 171 LEU A C 1
ATOM 1365 O O . LEU A 1 171 ? 34.405 -16.089 -9.005 1.00 80.55 171 LEU A O 1
ATOM 1370 N N . ALA A 1 172 ? 36.228 -17.448 -8.849 1.00 92.17 172 ALA A N 1
ATOM 1371 C CA . ALA A 1 172 ? 37.273 -16.468 -9.185 1.00 95.76 172 ALA A CA 1
ATOM 1372 C C . ALA A 1 172 ? 37.122 -15.109 -8.499 1.00 98.41 172 ALA A C 1
ATOM 1373 O O . ALA A 1 172 ? 37.391 -14.060 -9.101 1.00 100.81 172 ALA A O 1
ATOM 1375 N N . ALA A 1 184 ? 39.419 -21.301 8.659 1.00 78.61 184 ALA A N 1
ATOM 1376 C CA . ALA A 1 184 ? 38.464 -22.103 7.878 1.00 77.39 184 ALA A CA 1
ATOM 1377 C C . ALA A 1 184 ? 38.992 -22.505 6.492 1.00 76.94 184 ALA A C 1
ATOM 1378 O O . ALA A 1 184 ? 39.474 -23.613 6.324 1.00 74.10 184 ALA A O 1
ATOM 1380 N N . THR A 1 185 ? 38.898 -21.612 5.506 1.00 91.34 185 THR A N 1
ATOM 1381 C CA . THR A 1 185 ? 39.345 -21.928 4.136 1.00 92.44 185 THR A CA 1
ATOM 1382 C C . THR A 1 185 ? 40.865 -22.003 4.059 1.00 89.88 185 THR A C 1
ATOM 1383 O O . THR A 1 185 ? 41.437 -22.819 3.309 1.00 90.48 185 THR A O 1
ATOM 1387 N N . ARG A 1 186 ? 41.510 -21.159 4.859 1.00 76.16 186 ARG A N 1
ATOM 1388 C CA . ARG A 1 186 ? 42.943 -20.996 4.763 1.00 73.67 186 ARG A CA 1
ATOM 1389 C C . ARG A 1 186 ? 43.695 -22.275 5.125 1.00 70.39 186 ARG A C 1
ATOM 1390 O O . ARG A 1 186 ? 44.800 -22.507 4.636 1.00 71.38 186 ARG A O 1
ATOM 1398 N N . TRP A 1 187 ? 43.071 -23.116 5.949 1.00 58.93 187 TRP A N 1
ATOM 1399 C CA . TRP A 1 187 ? 43.694 -24.351 6.412 1.00 58.79 187 TRP A CA 1
ATOM 1400 C C . TRP A 1 187 ? 43.961 -25.332 5.291 1.00 57.03 187 TRP A C 1
ATOM 1401 O O . TRP A 1 187 ? 44.786 -26.212 5.445 1.00 56.64 187 TRP A O 1
ATOM 1412 N N . TYR A 1 188 ? 43.258 -25.196 4.171 1.00 57.18 188 TYR A N 1
ATOM 1413 C CA . TYR A 1 188 ? 43.400 -26.145 3.073 1.00 56.43 188 TYR A CA 1
ATOM 1414 C C . TYR A 1 188 ? 43.987 -25.492 1.823 1.00 55.87 188 TYR A C 1
ATOM 1415 O O . TYR A 1 188 ? 44.157 -26.162 0.808 1.00 55.77 188 TYR A O 1
ATOM 1424 N N . ARG A 1 189 ? 44.304 -24.197 1.903 1.00 61.94 189 ARG A N 1
ATOM 1425 C CA . ARG A 1 189 ? 44.932 -23.469 0.792 1.00 64.52 189 ARG A CA 1
ATOM 1426 C C . ARG A 1 189 ? 46.408 -23.773 0.604 1.00 64.89 189 ARG A C 1
ATOM 1427 O O . ARG A 1 189 ? 47.139 -23.926 1.575 1.00 65.96 189 ARG A O 1
ATOM 1435 N N . ALA A 1 190 ? 46.850 -23.830 -0.648 1.00 62.70 190 ALA A N 1
ATOM 1436 C CA . ALA A 1 190 ? 48.276 -23.956 -0.957 1.00 6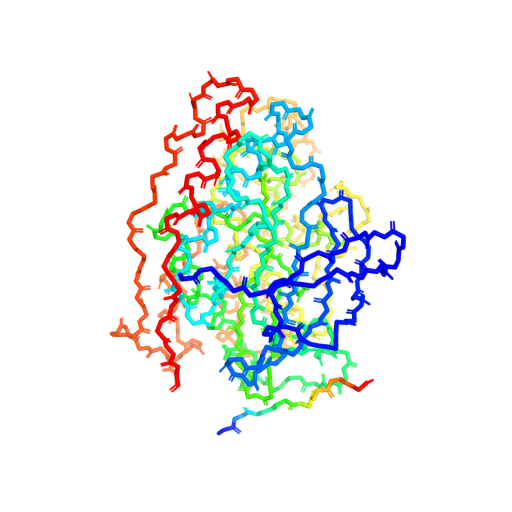3.55 190 ALA A CA 1
ATOM 1437 C C . ALA A 1 190 ? 49.005 -22.655 -0.619 1.00 66.87 190 ALA A C 1
ATOM 1438 O O . ALA A 1 190 ? 48.399 -21.589 -0.633 1.00 68.03 190 ALA A O 1
ATOM 1440 N N . PRO A 1 191 ? 50.306 -22.734 -0.328 1.00 67.36 191 PRO A N 1
ATOM 1441 C CA . PRO A 1 191 ? 50.984 -21.538 0.180 1.00 69.50 191 PRO A CA 1
ATOM 1442 C C . PRO A 1 191 ? 51.179 -20.473 -0.892 1.00 74.26 191 PRO A C 1
ATOM 1443 O O . PRO A 1 191 ? 51.189 -19.267 -0.579 1.00 75.82 191 PRO A O 1
ATOM 1447 N N . GLU A 1 192 ? 51.341 -20.910 -2.141 1.00 76.95 192 GLU A N 1
ATOM 1448 C CA . GLU A 1 192 ? 51.641 -19.989 -3.229 1.00 78.38 192 GLU A CA 1
ATOM 1449 C C . GLU A 1 192 ? 50.460 -19.101 -3.531 1.00 77.54 192 GLU A C 1
ATOM 1450 O O . GLU A 1 192 ? 50.613 -18.096 -4.219 1.00 81.11 192 GLU A O 1
ATOM 1456 N N . ILE A 1 193 ? 49.287 -19.473 -3.028 1.00 71.39 193 ILE A N 1
ATOM 1457 C CA . ILE A 1 193 ? 48.091 -18.686 -3.280 1.00 71.93 193 ILE A CA 1
ATOM 1458 C C . ILE A 1 193 ? 47.529 -18.087 -2.003 1.00 72.20 193 ILE A C 1
ATOM 1459 O O . ILE A 1 193 ? 46.646 -17.239 -2.059 1.00 70.55 193 ILE A O 1
ATOM 1464 N N . MET A 1 194 ? 48.037 -18.504 -0.851 1.00 77.90 194 MET A N 1
ATOM 1465 C CA . MET A 1 194 ? 47.535 -17.933 0.387 1.00 79.13 194 MET A CA 1
ATOM 1466 C C . MET A 1 194 ? 47.969 -16.489 0.559 1.00 79.57 194 MET A C 1
ATOM 1467 O O . MET A 1 194 ? 47.209 -15.665 1.069 1.00 80.21 194 MET A O 1
ATOM 1472 N N . LEU A 1 195 ? 49.201 -16.202 0.155 1.00 76.79 195 LEU A N 1
ATOM 1473 C CA . LEU A 1 195 ? 49.678 -14.830 0.103 1.00 79.39 195 LEU A CA 1
ATOM 1474 C C . LEU A 1 195 ? 49.721 -14.329 -1.338 1.00 80.66 195 LEU A C 1
ATOM 1475 O O . LEU A 1 195 ? 50.322 -13.290 -1.623 1.00 81.49 195 LEU A O 1
ATOM 1480 N N . ASN A 1 196 ? 49.089 -15.081 -2.236 1.00 81.92 196 ASN A N 1
ATOM 1481 C CA . ASN A 1 196 ? 49.015 -14.715 -3.647 1.00 83.60 196 ASN A CA 1
ATOM 1482 C C . ASN A 1 196 ? 50.400 -14.470 -4.213 1.00 84.18 196 ASN A C 1
ATOM 1483 O O . ASN A 1 196 ? 50.688 -13.419 -4.786 1.00 85.35 196 ASN A O 1
ATOM 1488 N N . TRP A 1 197 ? 51.257 -15.460 -4.009 1.00 81.50 197 TRP A N 1
ATOM 1489 C CA . TRP A 1 197 ? 52.644 -15.384 -4.414 1.00 83.53 197 TRP A CA 1
ATOM 1490 C C . TRP A 1 197 ? 52.785 -15.512 -5.901 1.00 85.06 197 TRP A C 1
ATOM 1491 O O . TRP A 1 197 ? 53.599 -14.830 -6.528 1.00 86.13 197 TRP A O 1
ATOM 1502 N N . MET A 1 198 ? 51.990 -16.422 -6.446 1.00 87.58 198 MET A N 1
ATOM 1503 C CA . MET A 1 198 ? 51.890 -16.609 -7.874 1.00 89.87 198 MET A CA 1
ATOM 1504 C C . MET A 1 198 ? 50.474 -16.937 -8.267 1.00 89.97 198 MET A C 1
ATOM 1505 O O . MET A 1 198 ? 49.619 -17.228 -7.427 1.00 86.29 198 MET A O 1
ATOM 1510 N N . HIS A 1 199 ? 50.243 -16.862 -9.567 1.00 99.75 199 HIS A N 1
ATOM 1511 C CA . HIS A 1 199 ? 48.959 -17.200 -10.128 1.00 99.79 199 HIS A CA 1
ATOM 1512 C C . HIS A 1 199 ? 48.710 -18.672 -9.959 1.00 97.56 199 HIS A C 1
ATOM 1513 O O . HIS A 1 199 ? 49.638 -19.491 -9.988 1.00 98.50 199 HIS A O 1
ATOM 1520 N N . TYR A 1 200 ? 47.433 -19.019 -9.822 1.00 80.55 200 TYR A N 1
ATOM 1521 C CA . TYR A 1 200 ? 47.005 -20.375 -9.485 1.00 77.49 200 TYR A CA 1
ATOM 1522 C C . TYR A 1 200 ? 47.166 -21.444 -10.571 1.00 76.96 200 TYR A C 1
ATOM 1523 O O . TYR A 1 200 ? 46.637 -21.328 -11.676 1.00 77.92 200 TYR A O 1
ATOM 1532 N N . ASN A 1 201 ? 47.903 -22.489 -10.210 1.00 79.75 201 ASN A N 1
ATOM 1533 C CA . ASN A 1 201 ? 47.992 -23.743 -10.936 1.00 78.01 201 ASN A CA 1
ATOM 1534 C C . ASN A 1 201 ? 46.846 -24.625 -10.491 1.00 74.31 201 ASN A C 1
ATOM 1535 O O . ASN A 1 201 ? 46.405 -24.520 -9.361 1.00 72.34 201 ASN A O 1
ATOM 1540 N N . GLN A 1 202 ? 46.364 -25.525 -11.334 1.00 72.88 202 GLN A N 1
ATOM 1541 C CA . GLN A 1 202 ? 45.318 -26.461 -10.893 1.00 70.54 202 GLN A CA 1
ATOM 1542 C C . GLN A 1 202 ? 45.843 -27.424 -9.810 1.00 68.34 202 GLN A C 1
ATOM 1543 O O . GLN A 1 202 ? 45.132 -28.297 -9.322 1.00 64.83 202 GLN A O 1
ATOM 1549 N N . THR A 1 203 ? 47.104 -27.244 -9.444 1.00 67.46 203 THR A N 1
ATOM 1550 C CA . THR A 1 203 ? 47.748 -28.117 -8.500 1.00 64.78 203 THR A CA 1
ATOM 1551 C C . THR A 1 203 ? 47.604 -27.557 -7.117 1.00 63.88 203 THR A C 1
ATOM 1552 O O . THR A 1 203 ? 48.186 -28.079 -6.195 1.00 61.72 203 THR A O 1
ATOM 1556 N N . VAL A 1 204 ? 46.845 -26.478 -6.966 1.00 68.29 204 VAL A N 1
ATOM 1557 C CA . VAL A 1 204 ? 46.531 -25.990 -5.636 1.00 65.59 204 VAL A CA 1
ATOM 1558 C C . VAL A 1 204 ? 45.447 -26.909 -5.078 1.00 60.64 204 VAL A C 1
ATOM 1559 O O . VAL A 1 204 ? 45.344 -27.129 -3.872 1.00 59.23 204 VAL A O 1
ATOM 1563 N N . ASP A 1 205 ? 44.672 -27.498 -5.978 1.00 60.32 205 ASP A N 1
ATOM 1564 C CA . ASP A 1 205 ? 43.633 -28.419 -5.570 1.00 59.21 205 ASP A CA 1
ATOM 1565 C C . ASP A 1 205 ? 44.234 -29.674 -4.943 1.00 57.14 205 ASP A C 1
ATOM 1566 O O . ASP A 1 205 ? 43.700 -30.209 -3.965 1.00 53.80 205 ASP A O 1
ATOM 1571 N N . ILE A 1 206 ? 45.354 -30.118 -5.508 1.00 56.99 206 ILE A N 1
ATOM 1572 C CA . ILE A 1 206 ? 46.090 -31.265 -5.012 1.00 54.65 206 ILE A CA 1
ATOM 1573 C C . ILE A 1 206 ? 46.593 -30.995 -3.601 1.00 55.01 206 ILE A C 1
ATOM 1574 O O . ILE A 1 206 ? 46.495 -31.852 -2.721 1.00 53.51 206 ILE A O 1
ATOM 1579 N N . TRP A 1 207 ? 47.115 -29.792 -3.388 1.00 55.96 207 TRP A N 1
ATOM 1580 C CA . TRP A 1 207 ? 47.458 -29.333 -2.043 1.00 55.29 207 TRP A CA 1
ATOM 1581 C C . TRP A 1 207 ? 46.292 -29.484 -1.063 1.00 53.62 207 TRP A C 1
ATOM 1582 O O . TRP A 1 207 ? 46.447 -30.015 0.037 1.00 53.66 207 TRP A O 1
ATOM 1593 N N . SER A 1 208 ? 45.125 -29.006 -1.468 1.00 53.80 208 SER A N 1
ATOM 1594 C CA . SER A 1 208 ? 43.923 -29.190 -0.664 1.00 54.34 208 SER A CA 1
ATOM 1595 C C . SER A 1 208 ? 43.644 -30.666 -0.318 1.00 52.91 208 SER A C 1
ATOM 1596 O O . SER A 1 208 ? 43.402 -30.998 0.849 1.00 52.05 208 SER A O 1
ATOM 1599 N N . VAL A 1 209 ? 43.677 -31.542 -1.323 1.00 52.05 209 VAL A N 1
ATOM 1600 C CA . VAL A 1 209 ? 43.455 -32.972 -1.100 1.00 53.14 209 VAL A CA 1
ATOM 1601 C C . VAL A 1 209 ? 44.416 -33.518 -0.049 1.00 53.32 209 VAL A C 1
ATOM 1602 O O . VAL A 1 209 ? 44.005 -34.247 0.849 1.00 53.51 209 VAL A O 1
ATOM 1606 N N . GLY A 1 210 ? 45.686 -33.146 -0.150 1.00 52.78 210 GLY A N 1
ATOM 1607 C CA . GLY A 1 210 ? 46.663 -33.527 0.854 1.00 53.41 210 GLY A CA 1
ATOM 1608 C C . GLY A 1 210 ? 46.282 -33.104 2.265 1.00 53.99 210 GLY A C 1
ATOM 1609 O O . GLY A 1 210 ? 46.347 -33.903 3.198 1.00 56.17 210 GLY A O 1
ATOM 1610 N N . CYS A 1 211 ? 45.876 -31.850 2.426 1.00 53.98 211 CYS A N 1
ATOM 1611 C CA . CYS A 1 211 ? 45.416 -31.361 3.727 1.00 55.20 211 CYS A CA 1
ATOM 1612 C C . CYS A 1 211 ? 44.188 -32.120 4.212 1.00 54.71 211 CYS A C 1
ATOM 1613 O O . CYS A 1 211 ? 44.052 -32.404 5.403 1.00 56.53 211 CYS A O 1
ATOM 1616 N N . ILE A 1 212 ? 43.289 -32.440 3.292 1.00 54.60 212 ILE A N 1
ATOM 1617 C CA . ILE A 1 212 ? 42.108 -33.205 3.666 1.00 55.63 212 ILE A CA 1
ATOM 1618 C C . ILE A 1 212 ? 42.449 -34.633 4.114 1.00 56.53 212 ILE A C 1
ATOM 1619 O O . ILE A 1 212 ? 42.051 -35.079 5.181 1.00 56.41 212 ILE A O 1
ATOM 1624 N N . MET A 1 213 ? 43.221 -35.323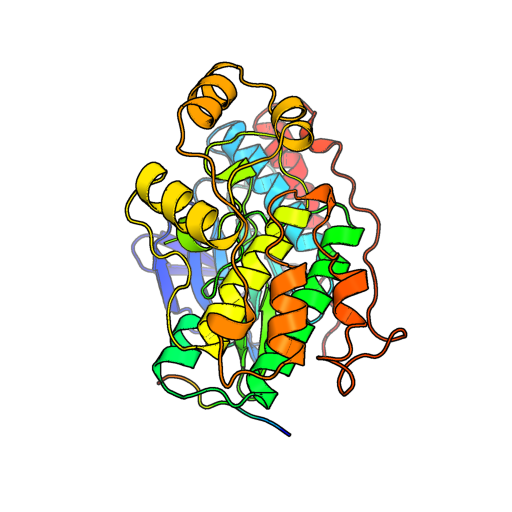 3.292 1.00 55.59 213 MET A N 1
ATOM 1625 C CA . MET A 1 213 ? 43.613 -36.687 3.559 1.00 57.89 213 MET A CA 1
ATOM 1626 C C . MET A 1 213 ? 44.284 -36.845 4.906 1.00 59.46 213 MET A C 1
ATOM 1627 O O . MET A 1 213 ? 43.945 -37.734 5.669 1.00 59.96 213 MET A O 1
ATOM 1632 N N . ALA A 1 214 ? 45.242 -35.977 5.191 1.00 59.87 214 ALA A N 1
ATOM 1633 C CA . ALA A 1 214 ? 45.943 -35.982 6.471 1.00 61.34 214 ALA A CA 1
ATOM 1634 C C . ALA A 1 214 ? 44.978 -35.909 7.672 1.00 62.12 214 ALA A C 1
ATOM 1635 O O . ALA A 1 214 ? 45.080 -36.680 8.629 1.00 63.57 214 ALA A O 1
ATOM 1637 N N . GLU A 1 215 ? 44.037 -34.975 7.588 1.00 60.17 215 GLU A N 1
ATOM 1638 C CA . GLU A 1 215 ? 43.030 -34.740 8.611 1.00 60.59 215 GLU A CA 1
ATOM 1639 C C . GLU A 1 215 ? 42.125 -35.946 8.822 1.00 61.96 215 GLU A C 1
ATOM 1640 O O . GLU A 1 215 ? 41.738 -36.242 9.957 1.00 62.83 215 GLU A O 1
ATOM 1646 N N . LEU A 1 216 ? 41.775 -36.621 7.726 1.00 59.84 216 LEU A N 1
ATOM 1647 C CA . LEU A 1 216 ? 40.979 -37.840 7.798 1.00 60.40 216 LEU A CA 1
ATOM 1648 C C . LEU A 1 216 ? 41.770 -38.944 8.450 1.00 62.18 216 LEU A C 1
ATOM 1649 O O . LEU A 1 216 ? 41.265 -39.688 9.292 1.00 63.69 216 LEU A O 1
ATOM 1654 N N . LEU A 1 217 ? 43.027 -39.045 8.046 1.00 61.76 217 LEU A N 1
ATOM 1655 C CA . LEU A 1 217 ? 43.906 -40.066 8.567 1.00 63.39 217 LEU A CA 1
ATOM 1656 C C . LEU A 1 217 ? 44.204 -39.942 10.063 1.00 65.77 217 LEU A C 1
ATOM 1657 O O . LEU A 1 217 ? 44.130 -40.934 10.782 1.00 67.55 217 LEU A O 1
ATOM 1662 N N . THR A 1 218 ? 44.536 -38.737 10.524 1.00 65.97 218 THR A N 1
ATOM 1663 C CA . THR A 1 218 ? 45.022 -38.544 11.886 1.00 68.01 218 THR A CA 1
ATOM 1664 C C . THR A 1 218 ? 43.927 -38.120 12.829 1.00 70.16 218 THR A C 1
ATOM 1665 O O . THR A 1 218 ? 43.983 -38.419 14.015 1.00 71.45 218 THR A O 1
ATOM 1669 N N . GLY A 1 219 ? 42.945 -37.395 12.312 1.00 68.92 219 GLY A N 1
ATOM 1670 C CA . GLY A 1 219 ? 41.861 -36.921 13.141 1.00 67.59 219 GLY A CA 1
ATOM 1671 C C . GLY A 1 219 ? 42.007 -35.466 13.534 1.00 68.67 219 GLY A C 1
ATOM 1672 O O . GLY A 1 219 ? 41.198 -34.958 14.309 1.00 69.56 219 GLY A O 1
ATOM 1673 N N . ARG A 1 220 ? 43.025 -34.786 13.005 1.00 68.76 220 ARG A N 1
ATOM 1674 C CA . ARG A 1 220 ? 43.206 -33.359 13.286 1.00 67.33 220 ARG A CA 1
ATOM 1675 C C . ARG A 1 220 ? 43.574 -32.505 12.088 1.00 65.07 220 ARG A C 1
ATOM 1676 O O . ARG A 1 220 ? 44.081 -32.997 11.099 1.00 66.56 220 ARG A O 1
ATOM 1684 N N . THR A 1 221 ? 43.303 -31.213 12.180 1.00 63.45 221 THR A N 1
ATOM 1685 C CA . THR A 1 221 ? 43.668 -30.307 11.116 1.00 61.80 221 THR A CA 1
ATOM 1686 C C . THR A 1 221 ? 45.178 -30.171 11.063 1.00 64.29 221 THR A C 1
ATOM 1687 O O . THR A 1 221 ? 45.848 -30.008 12.085 1.00 65.67 221 THR A O 1
ATOM 1691 N N . LEU A 1 222 ? 45.709 -30.261 9.855 1.00 62.02 222 LEU A N 1
ATOM 1692 C CA . LEU A 1 222 ? 47.132 -30.325 9.666 1.00 62.15 222 LEU A CA 1
ATOM 1693 C C . LEU A 1 222 ? 47.760 -28.962 9.881 1.00 62.54 222 LEU A C 1
ATOM 1694 O O . LEU A 1 222 ? 48.731 -28.822 10.635 1.00 64.68 222 LEU A O 1
ATOM 1699 N N . PHE A 1 223 ? 47.195 -27.960 9.222 1.00 61.30 223 PHE A N 1
ATOM 1700 C CA . PHE A 1 223 ? 47.690 -26.602 9.337 1.00 61.92 223 PHE A CA 1
ATOM 1701 C C . PHE A 1 223 ? 46.615 -25.666 9.848 1.00 61.45 223 PHE A C 1
ATOM 1702 O O . PHE A 1 223 ? 46.124 -24.835 9.096 1.00 60.40 223 PHE A O 1
ATOM 1710 N N . PRO A 1 224 ? 46.253 -25.782 11.131 1.00 62.15 224 PRO A N 1
ATOM 1711 C CA . PRO A 1 224 ? 45.164 -24.939 11.647 1.00 63.09 224 PRO A CA 1
ATOM 1712 C C . PRO A 1 224 ? 45.651 -23.552 12.071 1.00 64.55 224 PRO A C 1
ATOM 1713 O O . PRO A 1 224 ? 45.532 -23.190 13.237 1.00 65.50 224 PRO A O 1
ATOM 1717 N N . GLY A 1 225 ? 46.202 -22.789 11.132 1.00 64.36 225 GLY A N 1
ATOM 1718 C CA . GLY A 1 225 ? 46.668 -21.447 11.440 1.00 65.78 225 GLY A CA 1
ATOM 1719 C C . GLY A 1 225 ? 45.567 -20.462 11.816 1.00 65.81 225 GLY A C 1
ATOM 1720 O O . GLY A 1 225 ? 44.398 -20.658 11.481 1.00 64.93 225 GLY A O 1
ATOM 1721 N N . THR A 1 226 ? 45.945 -19.400 12.519 1.00 66.50 226 THR A N 1
ATOM 1722 C CA . THR A 1 226 ? 45.014 -18.331 12.860 1.00 66.89 226 THR A CA 1
ATOM 1723 C C . THR A 1 226 ? 45.108 -17.143 11.917 1.00 66.70 226 THR A C 1
ATOM 1724 O O . THR A 1 226 ? 44.115 -16.491 11.665 1.00 68.81 226 THR A O 1
ATOM 1728 N N . ASP A 1 227 ? 46.293 -16.829 11.419 1.00 69.52 227 ASP A N 1
ATOM 1729 C CA . ASP A 1 227 ? 46.403 -15.811 10.377 1.00 71.00 227 ASP A CA 1
ATOM 1730 C C . ASP A 1 227 ? 47.349 -16.304 9.288 1.00 69.99 227 ASP A C 1
ATOM 1731 O O . ASP A 1 227 ? 47.928 -17.381 9.413 1.00 69.17 227 ASP A O 1
ATOM 1736 N N . HIS A 1 228 ? 47.501 -15.532 8.222 1.00 69.15 228 HIS A N 1
ATOM 1737 C CA . HIS A 1 228 ? 48.288 -16.001 7.092 1.00 69.68 228 HIS A CA 1
ATOM 1738 C C . HIS A 1 228 ? 49.714 -16.287 7.484 1.00 69.86 228 HIS A C 1
ATOM 1739 O O . HIS A 1 228 ? 50.296 -17.265 7.025 1.00 68.66 228 HIS A O 1
ATOM 1746 N N . ILE A 1 229 ? 50.268 -15.438 8.341 1.00 71.75 229 ILE A N 1
ATOM 1747 C CA . ILE A 1 229 ? 51.664 -15.567 8.739 1.00 71.70 229 ILE A CA 1
ATOM 1748 C C . ILE A 1 229 ? 51.848 -16.791 9.625 1.00 71.18 229 ILE A C 1
ATOM 1749 O O . ILE A 1 229 ? 52.768 -17.588 9.434 1.00 70.26 229 ILE A O 1
ATOM 1754 N N . ASP A 1 230 ? 50.955 -16.934 10.592 1.00 73.11 230 ASP A N 1
ATOM 1755 C CA . ASP A 1 230 ? 50.941 -18.098 11.457 1.00 73.29 230 ASP A CA 1
ATOM 1756 C C . ASP A 1 230 ? 50.874 -19.357 10.605 1.00 72.15 230 ASP A C 1
ATOM 1757 O O . ASP A 1 230 ? 51.628 -20.304 10.810 1.00 72.15 230 ASP A O 1
ATOM 1762 N N . GLN A 1 231 ? 49.997 -19.357 9.618 1.00 71.85 231 GLN A N 1
ATOM 1763 C CA . GLN A 1 231 ? 49.803 -20.570 8.857 1.00 71.04 231 GLN A CA 1
ATOM 1764 C C . GLN A 1 231 ? 50.939 -20.885 7.903 1.00 71.19 231 GLN A C 1
ATOM 1765 O O . GLN A 1 231 ? 51.368 -22.031 7.776 1.00 70.00 231 GLN A O 1
ATOM 1771 N N . LEU A 1 232 ? 51.418 -19.857 7.226 1.00 69.28 232 LEU A N 1
ATOM 1772 C CA . LEU A 1 232 ? 52.542 -20.023 6.344 1.00 67.30 232 LEU A CA 1
ATOM 1773 C C . LEU A 1 232 ? 53.710 -20.624 7.114 1.00 67.36 232 LEU A C 1
ATOM 1774 O O . LEU A 1 232 ? 54.345 -21.556 6.649 1.00 67.00 232 LEU A O 1
ATOM 1779 N N . LYS A 1 233 ? 53.972 -20.110 8.308 1.00 68.12 233 LYS A N 1
ATOM 1780 C CA . LYS A 1 233 ? 55.024 -20.658 9.151 1.00 68.75 233 LYS A CA 1
ATOM 1781 C C . LYS A 1 233 ? 54.766 -22.121 9.506 1.00 67.14 233 LYS A C 1
ATOM 1782 O O . LYS A 1 233 ? 55.699 -22.909 9.636 1.00 67.69 233 LYS A O 1
ATOM 1788 N N . LEU A 1 234 ? 53.501 -22.487 9.654 1.00 68.42 234 LEU A N 1
ATOM 1789 C CA . LEU A 1 234 ? 53.157 -23.865 9.991 1.00 68.42 234 LEU A CA 1
ATOM 1790 C C . LEU A 1 234 ? 53.418 -24.806 8.834 1.00 68.03 234 LEU A C 1
ATOM 1791 O O . LEU A 1 234 ? 53.818 -25.957 9.019 1.00 68.35 234 LEU A O 1
ATOM 1796 N N . ILE A 1 235 ? 53.158 -24.311 7.634 1.00 63.82 235 ILE A N 1
ATOM 1797 C CA . ILE A 1 235 ? 53.333 -25.110 6.446 1.00 62.23 235 ILE A CA 1
ATOM 1798 C C . ILE A 1 235 ? 54.814 -25.296 6.188 1.00 64.85 235 ILE A C 1
ATOM 1799 O O . ILE A 1 235 ? 55.259 -26.369 5.782 1.00 63.97 235 ILE A O 1
ATOM 1804 N N . LEU A 1 236 ? 55.587 -24.253 6.456 1.00 68.21 236 LEU A N 1
ATOM 1805 C CA . LEU A 1 236 ? 56.996 -24.288 6.121 1.00 68.54 236 LEU A CA 1
ATOM 1806 C C . LEU A 1 236 ? 57.807 -25.129 7.103 1.00 69.25 236 LEU A C 1
ATOM 1807 O O . LEU A 1 236 ? 58.916 -25.549 6.789 1.00 70.56 236 LEU A O 1
ATOM 1812 N N . ARG A 1 237 ? 57.262 -25.384 8.287 1.00 70.10 237 ARG A N 1
ATOM 1813 C CA . ARG A 1 237 ? 57.957 -26.257 9.223 1.00 71.79 237 ARG A CA 1
ATOM 1814 C C . ARG A 1 237 ? 57.906 -27.705 8.744 1.00 72.33 237 ARG A C 1
ATOM 1815 O O . ARG A 1 237 ? 58.803 -28.501 9.035 1.00 74.29 237 ARG A O 1
ATOM 1823 N N . LEU A 1 238 ? 56.865 -28.036 7.988 1.00 67.06 238 LEU A N 1
ATOM 1824 C CA . LEU A 1 238 ? 56.749 -29.365 7.407 1.00 65.08 238 LEU A CA 1
ATOM 1825 C C . LEU A 1 238 ? 57.547 -29.489 6.114 1.00 64.48 238 LEU A C 1
ATOM 1826 O O . LEU A 1 238 ? 58.476 -30.294 6.021 1.00 65.43 238 LEU A O 1
ATOM 1831 N N . VAL A 1 239 ? 57.196 -28.675 5.121 1.00 65.95 239 VAL A N 1
ATOM 1832 C CA . VAL A 1 239 ? 57.769 -28.821 3.775 1.00 66.32 239 VAL A CA 1
ATOM 1833 C C . VAL A 1 239 ? 59.041 -28.016 3.513 1.00 66.93 239 VAL A C 1
ATOM 1834 O O . VAL A 1 239 ? 59.555 -28.020 2.395 1.00 67.90 239 VAL A O 1
ATOM 1838 N N . GLY A 1 240 ? 59.539 -27.330 4.535 1.00 67.92 240 GLY A N 1
ATOM 1839 C CA . GLY A 1 240 ? 60.742 -26.538 4.397 1.00 70.92 240 GLY A CA 1
ATOM 1840 C C . GLY A 1 240 ? 60.517 -25.219 3.686 1.00 72.32 240 GLY A C 1
ATOM 1841 O O . GLY A 1 240 ? 59.473 -24.993 3.074 1.00 70.35 240 GLY A O 1
ATOM 1842 N N . THR A 1 241 ? 61.504 -24.336 3.781 1.00 71.06 241 THR A N 1
ATOM 1843 C CA . THR A 1 241 ? 61.424 -23.040 3.132 1.00 72.34 241 THR A CA 1
ATOM 1844 C C . THR A 1 241 ? 61.750 -23.194 1.649 1.00 73.47 241 THR A C 1
ATOM 1845 O O . THR A 1 241 ? 62.499 -24.095 1.263 1.00 73.35 241 THR A O 1
ATOM 1849 N N . PRO A 1 242 ? 61.175 -22.317 0.812 1.00 73.83 242 PRO A N 1
ATOM 1850 C CA . PRO A 1 242 ? 61.353 -22.332 -0.646 1.00 74.85 242 PRO A CA 1
ATOM 1851 C C . PRO A 1 242 ? 62.812 -22.208 -1.065 1.00 78.30 242 PRO A C 1
ATOM 1852 O O . PRO A 1 242 ? 63.478 -21.280 -0.626 1.00 79.18 242 PRO A O 1
ATOM 1856 N N . GLY A 1 243 ? 63.288 -23.125 -1.904 1.00 87.59 243 GLY A N 1
ATOM 1857 C CA . GLY A 1 243 ? 64.654 -23.093 -2.392 1.00 91.78 243 GLY A CA 1
ATOM 1858 C C . GLY A 1 243 ? 64.808 -22.044 -3.469 1.00 94.29 243 GLY A C 1
ATOM 1859 O O . GLY A 1 243 ? 63.820 -21.473 -3.919 1.00 95.40 243 GLY A O 1
ATOM 1860 N N . ALA A 1 244 ? 66.041 -21.791 -3.887 1.00 90.38 244 ALA A N 1
ATOM 1861 C CA . ALA A 1 244 ? 66.308 -20.733 -4.850 1.00 93.27 244 ALA A CA 1
ATOM 1862 C C . ALA A 1 244 ? 65.469 -20.833 -6.133 1.00 95.23 244 ALA A C 1
ATOM 1863 O O . ALA A 1 244 ? 64.997 -19.817 -6.635 1.00 95.44 244 ALA A O 1
ATOM 1865 N N . GLU A 1 245 ? 65.272 -22.048 -6.645 1.00 103.00 245 GLU A N 1
ATOM 1866 C CA . GLU A 1 245 ? 64.518 -22.259 -7.889 1.00 104.68 245 GLU A CA 1
ATOM 1867 C C . GLU A 1 245 ? 63.072 -21.804 -7.750 1.00 102.32 245 GLU A C 1
ATOM 1868 O O . GLU A 1 245 ? 62.464 -21.278 -8.684 1.00 103.94 245 GLU A O 1
ATOM 1874 N N . LEU A 1 246 ? 62.528 -22.026 -6.566 1.00 95.15 246 LEU A N 1
ATOM 1875 C CA . LEU A 1 246 ? 61.160 -21.661 -6.269 1.00 93.36 246 LEU A CA 1
ATOM 1876 C C . LEU A 1 246 ? 61.004 -20.142 -6.182 1.00 94.75 246 LEU A C 1
ATOM 1877 O O . LEU A 1 246 ? 60.019 -19.574 -6.659 1.00 95.10 246 LEU A O 1
ATOM 1882 N N . LEU A 1 247 ? 61.987 -19.491 -5.571 1.00 91.47 247 LEU A N 1
ATOM 1883 C CA . LEU A 1 247 ? 61.957 -18.051 -5.375 1.00 92.37 247 LEU A CA 1
ATOM 1884 C C . LEU A 1 247 ? 61.785 -17.283 -6.683 1.00 94.51 247 LEU A C 1
ATOM 1885 O O . LEU A 1 247 ? 61.070 -16.286 -6.727 1.00 95.38 247 LEU A O 1
ATOM 1890 N N . LYS A 1 248 ? 62.444 -17.754 -7.739 1.00 96.99 248 LYS A N 1
ATOM 1891 C CA . LYS A 1 248 ? 62.450 -17.076 -9.031 1.00 100.06 248 LYS A CA 1
ATOM 1892 C C . LYS A 1 248 ? 61.047 -16.912 -9.598 1.00 100.38 248 LYS A C 1
ATOM 1893 O O . LYS A 1 248 ? 60.746 -15.930 -10.274 1.00 101.78 248 LYS A O 1
ATOM 1899 N N . LYS A 1 249 ? 60.201 -17.897 -9.322 1.00 98.00 249 LYS A N 1
ATOM 1900 C CA . LYS A 1 249 ? 58.860 -17.938 -9.868 1.00 96.80 249 LYS A CA 1
ATOM 1901 C C . LYS A 1 249 ? 57.954 -16.902 -9.220 1.00 96.57 249 LYS A C 1
ATOM 1902 O O . LYS A 1 249 ? 57.003 -16.429 -9.836 1.00 98.04 249 LYS A O 1
ATOM 1908 N N . ILE A 1 250 ? 58.249 -16.549 -7.975 1.00 94.00 250 ILE A N 1
ATOM 1909 C CA . ILE A 1 250 ? 57.516 -15.491 -7.295 1.00 93.55 250 ILE A CA 1
ATOM 1910 C C . ILE A 1 250 ? 57.785 -14.123 -7.919 1.00 97.22 250 ILE A C 1
ATOM 1911 O O . ILE A 1 250 ? 58.901 -13.605 -7.856 1.00 98.72 250 ILE A O 1
ATOM 1916 N N . SER A 1 251 ? 56.750 -13.540 -8.512 1.00 100.64 251 SER A N 1
ATOM 1917 C CA . SER A 1 251 ? 56.878 -12.284 -9.246 1.00 103.57 251 SER A CA 1
ATOM 1918 C C . SER A 1 251 ? 56.877 -11.041 -8.373 1.00 104.31 251 SER A C 1
ATOM 1919 O O . SER A 1 251 ? 57.247 -9.964 -8.836 1.00 106.92 251 SER A O 1
ATOM 1922 N N . SER A 1 252 ? 56.452 -11.176 -7.122 1.00 102.63 252 SER A N 1
ATOM 1923 C CA . SER A 1 252 ? 56.480 -10.037 -6.211 1.00 103.58 252 SER A CA 1
ATOM 1924 C C . SER A 1 252 ? 57.761 -9.984 -5.386 1.00 103.06 252 SER A C 1
ATOM 1925 O O . SER A 1 252 ? 58.037 -10.886 -4.597 1.00 102.34 252 SER A O 1
ATOM 1928 N N . GLU A 1 253 ? 58.536 -8.919 -5.554 1.00 97.63 253 GLU A N 1
ATOM 1929 C CA . GLU A 1 253 ? 59.782 -8.797 -4.816 1.00 97.89 253 GLU A CA 1
ATOM 1930 C C . GLU A 1 253 ? 59.517 -8.652 -3.320 1.00 97.17 253 GLU A C 1
ATOM 1931 O O . GLU A 1 253 ? 60.347 -9.023 -2.491 1.00 95.47 253 GLU A O 1
ATOM 1937 N N . SER A 1 254 ? 58.355 -8.110 -2.979 1.00 101.18 254 SER A N 1
ATOM 1938 C CA . SER A 1 254 ? 58.007 -7.895 -1.582 1.00 99.79 254 SER A CA 1
ATOM 1939 C C . SER A 1 254 ? 57.885 -9.236 -0.901 1.00 96.39 254 SER A C 1
ATOM 1940 O O . SER A 1 254 ? 58.367 -9.437 0.209 1.00 95.71 254 SER A O 1
ATOM 1943 N N . ALA A 1 255 ? 57.232 -10.156 -1.595 1.00 95.14 255 ALA A N 1
ATOM 1944 C CA . ALA A 1 255 ? 57.042 -11.502 -1.090 1.00 92.41 255 ALA A CA 1
ATOM 1945 C C . ALA A 1 255 ? 58.390 -12.188 -0.977 1.00 91.76 255 ALA A C 1
ATOM 1946 O O . ALA A 1 255 ? 58.669 -12.862 0.013 1.00 90.33 255 ALA A O 1
ATOM 1948 N N . ARG A 1 256 ? 59.225 -12.000 -1.996 1.00 89.32 256 ARG A N 1
ATOM 1949 C CA . ARG A 1 256 ? 60.533 -12.641 -2.032 1.00 89.75 256 ARG A CA 1
ATOM 1950 C C . ARG A 1 256 ? 61.405 -12.166 -0.871 1.00 89.65 256 ARG A C 1
ATOM 1951 O O . ARG A 1 256 ? 61.919 -12.983 -0.104 1.00 87.40 256 ARG A O 1
ATOM 1959 N N . ASN A 1 257 ? 61.561 -10.849 -0.743 1.00 93.55 257 ASN A N 1
ATOM 1960 C CA . ASN A 1 257 ? 62.296 -10.267 0.374 1.00 94.11 257 ASN A CA 1
ATOM 1961 C C . ASN A 1 257 ? 61.774 -10.779 1.692 1.00 91.95 257 ASN A C 1
ATOM 1962 O O . ASN A 1 257 ? 62.536 -10.997 2.635 1.00 90.90 257 ASN A O 1
ATOM 1967 N N . TYR A 1 258 ? 60.459 -10.964 1.749 1.00 92.17 258 TYR A N 1
ATOM 1968 C CA . TYR A 1 258 ? 59.842 -11.481 2.952 1.00 90.07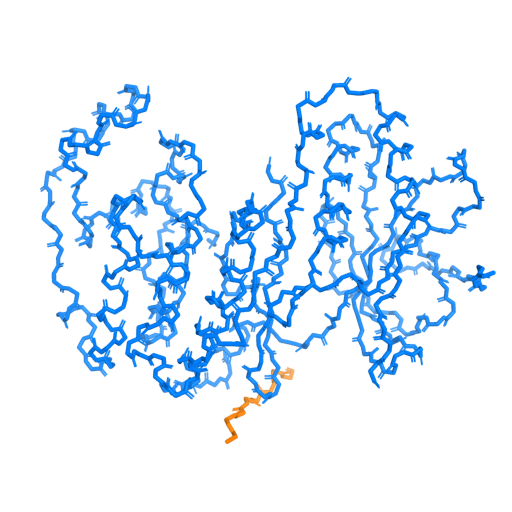 258 TYR A CA 1
ATOM 1969 C C . TYR A 1 258 ? 60.291 -12.904 3.200 1.00 88.23 258 TYR A C 1
ATOM 1970 O O . TYR A 1 258 ? 60.588 -13.284 4.331 1.00 87.32 258 TYR A O 1
ATOM 1979 N N . ILE A 1 259 ? 60.335 -13.691 2.139 1.00 88.36 259 ILE A N 1
ATOM 1980 C CA . ILE A 1 259 ? 60.682 -15.090 2.270 1.00 86.32 259 ILE A CA 1
ATOM 1981 C C . ILE A 1 259 ? 62.119 -15.276 2.717 1.00 86.63 259 ILE A C 1
ATOM 1982 O O . ILE A 1 259 ? 62.417 -16.140 3.538 1.00 86.23 259 ILE A O 1
ATOM 1987 N N . GLN A 1 260 ? 63.007 -14.445 2.189 1.00 87.65 260 GLN A N 1
ATOM 1988 C CA . GLN A 1 260 ? 64.427 -14.566 2.485 1.00 88.67 260 GLN A CA 1
ATOM 1989 C C . GLN A 1 260 ? 64.739 -14.171 3.922 1.00 88.68 260 GLN A C 1
ATOM 1990 O O . GLN A 1 260 ? 65.809 -14.493 4.438 1.00 89.35 260 GLN A O 1
ATOM 1996 N N . SER A 1 261 ? 63.798 -13.483 4.564 1.00 85.89 261 SER A N 1
ATOM 1997 C CA . SER A 1 261 ? 63.980 -13.023 5.937 1.00 85.35 261 SER A CA 1
ATOM 1998 C C . SER A 1 261 ? 63.721 -14.167 6.894 1.00 83.20 261 SER A C 1
ATOM 1999 O O . SER A 1 261 ? 64.072 -14.113 8.069 1.00 83.49 261 SER A O 1
ATOM 2002 N N . LEU A 1 262 ? 63.080 -15.200 6.374 1.00 74.77 262 LEU A N 1
ATOM 2003 C CA . LEU A 1 262 ? 62.701 -16.358 7.163 1.00 74.48 262 LEU A CA 1
ATOM 2004 C C . LEU A 1 262 ? 63.911 -17.228 7.510 1.00 75.68 262 LEU A C 1
ATOM 2005 O O . LEU A 1 262 ? 64.849 -17.369 6.716 1.00 74.50 262 LEU A O 1
ATOM 2010 N N . ALA A 1 263 ? 63.881 -17.815 8.700 1.00 84.71 263 ALA A N 1
ATOM 2011 C CA . ALA A 1 263 ? 64.861 -18.824 9.061 1.00 87.34 263 ALA A CA 1
ATOM 2012 C C . ALA A 1 263 ? 64.752 -19.962 8.048 1.00 87.60 263 ALA A C 1
ATOM 2013 O O . ALA A 1 263 ? 63.670 -20.531 7.871 1.00 86.48 263 ALA A O 1
ATOM 2015 N N . GLN A 1 264 ? 65.857 -20.278 7.372 1.00 87.48 264 GLN A N 1
ATOM 2016 C CA . GLN A 1 264 ? 65.882 -21.377 6.398 1.00 87.55 264 GLN A CA 1
ATOM 2017 C C . GLN A 1 264 ? 65.556 -22.707 7.082 1.00 86.99 264 GLN A C 1
ATOM 2018 O O . GLN A 1 264 ? 65.970 -22.954 8.218 1.00 87.38 264 GLN A O 1
ATOM 2024 N N . MET A 1 265 ? 64.812 -23.562 6.388 1.00 86.52 265 MET A N 1
ATOM 2025 C CA . MET A 1 265 ? 64.330 -24.795 6.994 1.00 85.87 265 MET A CA 1
ATOM 2026 C C . MET A 1 265 ? 64.297 -25.966 6.034 1.00 85.76 265 MET A C 1
ATOM 2027 O O . MET A 1 265 ? 63.954 -25.820 4.859 1.00 83.46 265 MET A O 1
ATOM 2032 N N . PRO A 1 266 ? 64.642 -27.150 6.546 1.00 92.56 266 PRO A N 1
ATOM 2033 C CA . PRO A 1 266 ? 64.585 -28.352 5.720 1.00 91.75 266 PRO A CA 1
ATOM 2034 C C . PRO A 1 266 ? 63.203 -28.983 5.792 1.00 88.26 266 PRO A C 1
ATOM 2035 O O . PRO A 1 266 ? 62.541 -28.954 6.842 1.00 89.62 266 PRO A O 1
ATOM 2039 N N . LYS A 1 267 ? 62.766 -29.520 4.661 1.00 74.68 267 LYS A N 1
ATOM 2040 C CA . LYS A 1 267 ? 61.620 -30.401 4.638 1.00 70.31 267 LYS A CA 1
ATOM 2041 C C . LYS A 1 267 ? 61.765 -31.481 5.721 1.00 71.52 267 LYS A C 1
ATOM 2042 O O . LYS A 1 267 ? 62.843 -32.057 5.908 1.00 73.00 267 LYS A O 1
ATOM 2048 N N . MET A 1 268 ? 60.694 -31.739 6.459 1.00 74.99 268 MET A N 1
ATOM 2049 C CA . MET A 1 268 ? 60.739 -32.776 7.481 1.00 76.32 268 MET A CA 1
ATOM 2050 C C . MET A 1 268 ? 60.434 -34.141 6.895 1.00 76.09 268 MET A C 1
ATOM 2051 O O . MET A 1 268 ? 59.999 -34.264 5.746 1.00 74.80 268 MET A O 1
ATOM 2056 N N . ASN A 1 269 ? 60.644 -35.168 7.706 1.00 75.99 269 ASN A N 1
ATOM 2057 C CA . ASN A 1 269 ? 60.342 -36.529 7.305 1.00 74.99 269 ASN A CA 1
ATOM 2058 C C . ASN A 1 269 ? 58.927 -36.877 7.720 1.00 73.36 269 ASN A C 1
ATOM 2059 O O . ASN A 1 269 ? 58.638 -36.983 8.905 1.00 74.39 269 ASN A O 1
ATOM 2064 N N . PHE A 1 270 ? 58.061 -37.073 6.732 1.00 70.23 270 PHE A N 1
ATOM 2065 C CA . PHE A 1 270 ? 56.639 -37.342 6.957 1.00 68.08 270 PHE A CA 1
ATOM 2066 C C . PHE A 1 270 ? 56.391 -38.576 7.801 1.00 69.25 270 PHE A C 1
ATOM 2067 O O . PHE A 1 270 ? 55.563 -38.550 8.689 1.00 70.12 270 PHE A O 1
ATOM 2075 N N . ALA A 1 271 ? 57.101 -39.657 7.521 1.00 75.35 271 ALA A N 1
ATOM 2076 C CA . ALA A 1 271 ? 56.911 -40.907 8.258 1.00 78.05 271 ALA A CA 1
ATOM 2077 C C . ALA A 1 271 ? 56.971 -40.739 9.784 1.00 79.51 271 ALA A C 1
ATOM 2078 O O . ALA A 1 271 ? 56.254 -41.409 10.524 1.00 78.66 271 ALA A O 1
ATOM 2080 N N . ASN A 1 272 ? 57.824 -39.838 10.249 1.00 84.46 272 ASN A N 1
ATOM 2081 C CA . ASN A 1 272 ? 57.870 -39.525 11.664 1.00 86.81 272 ASN A CA 1
ATOM 2082 C C . ASN A 1 272 ? 56.634 -38.752 12.130 1.00 85.41 272 ASN A C 1
ATOM 2083 O O . ASN A 1 272 ? 56.268 -38.800 13.303 1.00 87.28 272 ASN A O 1
ATOM 2088 N N . VAL A 1 273 ? 55.989 -38.053 11.200 1.00 76.77 273 VAL A N 1
ATOM 2089 C CA . VAL A 1 273 ? 54.828 -37.214 11.503 1.00 74.66 273 VAL A CA 1
ATOM 2090 C C . VAL A 1 273 ? 53.511 -38.002 11.464 1.00 73.53 273 VAL A C 1
ATOM 2091 O O . VAL A 1 273 ? 52.509 -37.577 12.029 1.00 73.75 273 VAL A O 1
ATOM 2095 N N . PHE A 1 274 ? 53.514 -39.156 10.808 1.00 69.53 274 PHE A N 1
ATOM 2096 C CA . PHE A 1 274 ? 52.286 -39.933 10.629 1.00 67.93 274 PHE A CA 1
ATOM 2097 C C . PHE A 1 274 ? 52.508 -41.401 10.981 1.00 70.13 274 PHE A C 1
ATOM 2098 O O . PHE A 1 274 ? 52.045 -42.302 10.260 1.00 68.39 274 PHE A O 1
ATOM 2106 N N . ILE A 1 275 ? 53.230 -41.652 12.068 1.00 77.64 275 ILE A N 1
ATOM 2107 C CA . ILE A 1 275 ? 53.487 -43.025 12.462 1.00 80.02 275 ILE A CA 1
ATOM 2108 C C . ILE A 1 275 ? 52.178 -43.737 12.723 1.00 80.74 275 ILE A C 1
ATOM 2109 O O . ILE A 1 275 ? 51.322 -43.239 13.461 1.00 79.75 275 ILE A O 1
ATOM 2114 N N . GLY A 1 276 ? 52.012 -44.892 12.084 1.00 82.17 276 GLY A N 1
ATOM 2115 C CA . GLY A 1 276 ? 50.820 -45.702 12.268 1.00 82.69 276 GLY A CA 1
ATOM 2116 C C . GLY A 1 276 ? 49.782 -45.566 11.170 1.00 79.95 276 GLY A C 1
ATOM 2117 O O . GLY A 1 276 ? 48.793 -46.301 11.156 1.00 80.04 276 GLY A O 1
ATOM 2118 N N . ALA A 1 277 ? 49.996 -44.618 10.264 1.00 74.56 277 ALA A N 1
ATOM 2119 C CA . ALA A 1 277 ? 49.150 -44.509 9.074 1.00 72.07 277 ALA A CA 1
ATOM 2120 C C . ALA A 1 277 ? 49.693 -45.468 8.006 1.00 72.68 277 ALA A C 1
ATOM 2121 O O . ALA A 1 277 ? 50.878 -45.843 8.047 1.00 74.07 277 ALA A O 1
ATOM 2123 N N . ASN A 1 278 ? 48.830 -45.893 7.088 1.00 69.63 278 ASN A N 1
ATOM 2124 C CA . ASN A 1 278 ? 49.270 -46.708 5.965 1.00 70.46 278 ASN A CA 1
ATOM 2125 C C . ASN A 1 278 ? 50.482 -46.019 5.297 1.00 69.60 278 ASN A C 1
ATOM 2126 O O . ASN A 1 278 ? 50.388 -44.863 4.892 1.00 67.80 278 ASN A O 1
ATOM 2131 N N . PRO A 1 279 ? 51.641 -46.711 5.236 1.00 71.98 279 PRO A N 1
ATOM 2132 C CA . PRO A 1 279 ? 52.867 -46.173 4.624 1.00 69.78 279 PRO A CA 1
ATOM 2133 C C . PRO A 1 279 ? 52.600 -45.650 3.220 1.00 68.91 279 PRO A C 1
ATOM 2134 O O . PRO A 1 279 ? 53.217 -44.671 2.795 1.00 67.94 279 PRO A O 1
ATOM 2138 N N . LEU A 1 280 ? 51.687 -46.319 2.515 1.00 70.33 280 LEU A N 1
ATOM 2139 C CA . LEU A 1 280 ? 51.253 -45.912 1.179 1.00 69.20 280 LEU A CA 1
ATOM 2140 C C . LEU A 1 280 ? 50.561 -44.560 1.237 1.00 67.88 280 LEU A C 1
ATOM 2141 O O . LEU A 1 280 ? 50.862 -43.666 0.436 1.00 67.02 280 LEU A O 1
ATOM 2146 N N . ALA A 1 281 ? 49.635 -44.419 2.184 1.00 63.99 281 ALA A N 1
ATOM 2147 C CA . ALA A 1 281 ? 48.970 -43.146 2.417 1.00 64.27 281 ALA A CA 1
ATOM 2148 C C . ALA A 1 281 ? 49.970 -42.014 2.694 1.00 64.23 281 ALA A C 1
ATOM 2149 O O . ALA A 1 281 ? 49.859 -40.929 2.124 1.00 64.70 281 ALA A O 1
ATOM 2151 N N . VAL A 1 282 ? 50.946 -42.278 3.560 1.00 63.17 282 VAL A N 1
ATOM 2152 C CA . VAL A 1 282 ? 51.989 -41.308 3.881 1.00 62.81 282 VAL A CA 1
ATOM 2153 C C . VAL A 1 282 ? 52.788 -40.989 2.625 1.00 63.00 282 VAL A C 1
ATOM 2154 O O . VAL A 1 282 ? 53.114 -39.829 2.355 1.00 62.42 282 VAL A O 1
ATOM 2158 N N . ASP A 1 283 ? 53.102 -42.034 1.864 1.00 66.83 283 ASP A N 1
ATOM 2159 C CA . ASP A 1 283 ? 53.861 -41.904 0.633 1.00 67.45 283 ASP A CA 1
ATOM 2160 C C . ASP A 1 283 ? 53.143 -40.972 -0.316 1.00 66.41 283 ASP A C 1
ATOM 2161 O O . ASP A 1 283 ? 53.742 -40.111 -0.948 1.00 66.27 283 ASP A O 1
ATOM 2166 N N . LEU A 1 284 ? 51.837 -41.156 -0.399 1.00 63.89 284 LEU A N 1
ATOM 2167 C CA . LEU A 1 284 ? 51.019 -40.346 -1.268 1.00 61.86 284 LEU A CA 1
ATOM 2168 C C . LEU A 1 284 ? 50.930 -38.926 -0.740 1.00 63.30 284 LEU A C 1
ATOM 2169 O O . LEU A 1 284 ? 51.060 -37.986 -1.510 1.00 63.42 284 LEU A O 1
ATOM 2174 N N . LEU A 1 285 ? 50.709 -38.765 0.561 1.00 64.71 285 LEU A N 1
ATOM 2175 C CA . LEU A 1 285 ? 50.702 -37.428 1.163 1.00 64.72 285 LEU A CA 1
ATOM 2176 C C . LEU A 1 285 ? 51.980 -36.666 0.859 1.00 66.75 285 LEU A C 1
ATOM 2177 O O . LEU A 1 285 ? 51.929 -35.472 0.576 1.00 67.23 285 LEU A O 1
ATOM 2182 N N . GLU A 1 286 ? 53.115 -37.367 0.941 1.00 67.19 286 GLU A N 1
ATOM 2183 C CA . GLU A 1 286 ? 54.425 -36.805 0.640 1.00 67.93 286 GLU A CA 1
ATOM 2184 C C . GLU A 1 286 ? 54.379 -36.158 -0.727 1.00 68.30 286 GLU A C 1
ATOM 2185 O O . GLU A 1 286 ? 54.938 -35.083 -0.943 1.00 68.92 286 GLU A O 1
ATOM 2191 N N . LYS A 1 287 ? 53.701 -36.839 -1.646 1.00 64.27 287 LYS A N 1
ATOM 2192 C CA . LYS A 1 287 ? 53.700 -36.472 -3.052 1.00 65.18 287 LYS A CA 1
ATOM 2193 C C . LYS A 1 287 ? 52.715 -35.365 -3.363 1.00 64.89 287 LYS A C 1
ATOM 2194 O O . LYS A 1 287 ? 52.813 -34.706 -4.406 1.00 64.72 287 LYS A O 1
ATOM 2200 N N . MET A 1 288 ? 51.771 -35.164 -2.451 1.00 63.95 288 MET A N 1
ATOM 2201 C CA . MET A 1 288 ? 50.755 -34.140 -2.621 1.00 63.81 288 MET A CA 1
ATOM 2202 C C . MET A 1 288 ? 51.168 -32.855 -1.943 1.00 65.75 288 MET A C 1
ATOM 2203 O O . MET A 1 288 ? 50.895 -31.773 -2.458 1.00 65.68 288 MET A O 1
ATOM 2208 N N . LEU A 1 289 ? 51.839 -32.988 -0.798 1.00 71.40 289 LEU A N 1
ATOM 2209 C CA . LEU A 1 289 ? 52.306 -31.850 -0.012 1.00 73.31 289 LEU A CA 1
ATOM 2210 C C . LEU A 1 289 ? 53.735 -31.486 -0.335 1.00 74.56 289 LEU A C 1
ATOM 2211 O O . LEU A 1 289 ? 54.569 -31.344 0.547 1.00 76.84 289 LEU A O 1
ATOM 2216 N N . VAL A 1 290 ? 54.013 -31.351 -1.617 1.00 72.63 290 VAL A N 1
ATOM 2217 C CA . VAL A 1 290 ? 5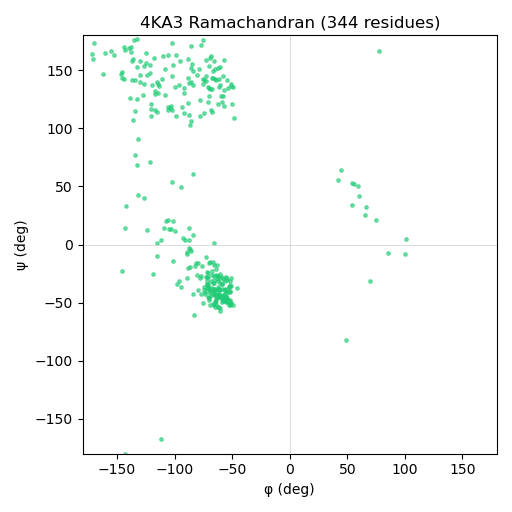5.292 -30.857 -2.060 1.00 73.47 290 VAL A CA 1
ATOM 2218 C C . VAL A 1 290 ? 55.150 -29.348 -2.206 1.00 73.90 290 VAL A C 1
ATOM 2219 O O . VAL A 1 290 ? 54.152 -28.860 -2.736 1.00 72.57 290 VAL A O 1
ATOM 2223 N N . LEU A 1 291 ? 56.138 -28.613 -1.707 1.00 73.94 291 LEU A N 1
ATOM 2224 C CA . LEU A 1 291 ? 56.082 -27.154 -1.675 1.00 75.37 291 LEU A CA 1
ATOM 2225 C C . LEU A 1 291 ? 55.963 -26.528 -3.076 1.00 74.69 291 LEU A C 1
ATOM 2226 O O . LEU A 1 291 ? 55.043 -25.751 -3.341 1.00 73.02 291 LEU A O 1
ATOM 2231 N N . ASP A 1 292 ? 56.896 -26.883 -3.959 1.00 79.36 292 ASP A N 1
ATOM 2232 C CA . ASP A 1 292 ? 56.865 -26.447 -5.348 1.00 80.10 292 ASP A CA 1
ATOM 2233 C C . ASP A 1 292 ? 55.703 -27.108 -6.054 1.00 78.22 292 ASP A C 1
ATOM 2234 O O . ASP A 1 292 ? 55.674 -28.329 -6.198 1.00 76.44 292 ASP A O 1
ATOM 2239 N N . SER A 1 293 ? 54.752 -26.291 -6.495 1.00 78.22 293 SER A N 1
ATOM 2240 C CA . SER A 1 293 ? 53.545 -26.790 -7.140 1.00 76.22 293 SER A CA 1
ATOM 2241 C C . SER A 1 293 ? 53.859 -27.614 -8.394 1.00 76.92 293 SER A C 1
ATOM 2242 O O . SER A 1 293 ? 53.110 -28.517 -8.763 1.00 75.29 293 SER A O 1
ATOM 2245 N N . ASP A 1 294 ? 54.975 -27.311 -9.042 1.00 80.19 294 ASP A N 1
ATOM 2246 C CA . ASP A 1 294 ? 55.325 -28.008 -10.270 1.00 80.23 294 ASP A CA 1
ATOM 2247 C C . ASP A 1 294 ? 55.787 -29.440 -10.012 1.00 78.80 294 ASP A C 1
ATOM 2248 O O . ASP A 1 294 ? 55.913 -30.234 -10.939 1.00 79.64 294 ASP A O 1
ATOM 2253 N N . LYS A 1 295 ? 56.020 -29.780 -8.752 1.00 73.85 295 LYS A N 1
ATOM 2254 C CA . LYS A 1 295 ? 56.475 -31.121 -8.422 1.00 72.75 295 LYS A CA 1
ATOM 2255 C C . LYS A 1 295 ? 55.425 -31.915 -7.660 1.00 71.14 295 LYS A C 1
ATOM 2256 O O . LYS A 1 295 ? 55.669 -33.047 -7.247 1.00 70.58 295 LYS A O 1
ATOM 2262 N N . ARG A 1 296 ? 54.253 -31.319 -7.474 1.00 69.93 296 ARG A N 1
ATOM 2263 C CA . ARG A 1 296 ? 53.127 -32.044 -6.884 1.00 67.22 296 ARG A CA 1
ATOM 2264 C C . ARG A 1 296 ? 52.556 -33.053 -7.873 1.00 65.39 296 ARG A C 1
ATOM 2265 O O . ARG A 1 296 ? 52.444 -32.773 -9.075 1.00 65.46 296 ARG A O 1
ATOM 2273 N N . ILE A 1 297 ? 52.182 -34.215 -7.347 1.00 63.09 297 ILE A N 1
ATOM 2274 C CA . ILE A 1 297 ? 51.571 -35.268 -8.140 1.00 62.17 297 ILE A CA 1
ATOM 2275 C C . ILE A 1 297 ? 50.266 -34.769 -8.762 1.00 60.71 297 ILE A C 1
ATOM 2276 O O . ILE A 1 297 ? 49.628 -33.861 -8.239 1.00 61.45 297 ILE A O 1
ATOM 2281 N N . THR A 1 298 ? 49.873 -35.322 -9.896 1.00 58.93 298 THR A N 1
ATOM 2282 C CA . THR A 1 298 ? 48.637 -34.854 -10.493 1.00 58.41 298 THR A CA 1
ATOM 2283 C C . THR A 1 298 ? 47.517 -35.818 -10.133 1.00 58.75 298 THR A C 1
ATOM 2284 O O . THR A 1 298 ? 47.778 -36.945 -9.686 1.00 57.63 298 THR A O 1
ATOM 2288 N N . ALA A 1 299 ? 46.278 -35.353 -10.308 1.00 57.73 299 ALA A N 1
ATOM 2289 C CA . ALA A 1 299 ? 45.103 -36.177 -10.089 1.00 58.10 299 ALA A CA 1
ATOM 2290 C C . ALA A 1 299 ? 45.244 -37.449 -10.891 1.00 58.77 299 ALA A C 1
ATOM 2291 O O . ALA A 1 299 ? 45.124 -38.541 -10.352 1.00 58.53 299 ALA A O 1
ATOM 2293 N N . ALA A 1 300 ? 45.532 -37.298 -12.178 1.00 60.73 300 ALA A N 1
ATOM 2294 C CA . ALA A 1 300 ? 45.757 -38.445 -13.054 1.00 60.94 300 ALA A CA 1
ATOM 2295 C C . ALA A 1 300 ? 46.849 -39.360 -12.502 1.00 60.30 300 ALA A C 1
ATOM 2296 O O . ALA A 1 300 ? 46.657 -40.564 -12.404 1.00 61.10 300 ALA A O 1
ATOM 2298 N N . GLN A 1 301 ? 47.978 -38.780 -12.116 1.00 60.42 301 GLN A N 1
ATOM 2299 C CA . GLN A 1 301 ? 49.076 -39.555 -11.556 1.00 61.83 301 GLN A CA 1
ATOM 2300 C C . GLN A 1 301 ? 48.654 -40.233 -10.261 1.00 61.85 301 GLN A C 1
ATOM 2301 O O . GLN A 1 301 ? 48.783 -41.442 -10.132 1.00 63.81 301 GLN A O 1
ATOM 2307 N N . ALA A 1 302 ? 48.137 -39.442 -9.320 1.00 62.21 302 ALA A N 1
ATOM 2308 C CA . ALA A 1 302 ? 47.693 -39.917 -8.005 1.00 61.54 302 ALA A CA 1
ATOM 2309 C C . ALA A 1 302 ? 46.729 -41.093 -8.081 1.00 62.98 302 ALA A C 1
ATOM 2310 O O . ALA A 1 302 ? 46.817 -42.024 -7.277 1.00 63.93 302 ALA A O 1
ATOM 2312 N N . LEU A 1 303 ? 45.814 -41.055 -9.048 1.00 59.69 303 LEU A N 1
ATOM 2313 C CA . LEU A 1 303 ? 44.847 -42.134 -9.220 1.00 61.50 303 LEU A CA 1
ATOM 2314 C C . LEU A 1 303 ? 45.496 -43.515 -9.385 1.00 63.86 303 LEU A C 1
ATOM 2315 O O . LEU A 1 303 ? 44.925 -44.541 -8.993 1.00 63.62 303 LEU A O 1
ATOM 2320 N N . ALA A 1 304 ? 46.704 -43.524 -9.941 1.00 71.13 304 ALA A N 1
ATOM 2321 C CA . ALA A 1 304 ? 47.421 -44.763 -10.224 1.00 72.98 304 ALA A CA 1
ATOM 2322 C C . ALA A 1 304 ? 48.278 -45.239 -9.064 1.00 72.35 304 ALA A C 1
ATOM 2323 O O . ALA A 1 304 ? 48.862 -46.322 -9.132 1.00 73.78 304 ALA A O 1
ATOM 2325 N N . HIS A 1 305 ? 48.365 -44.424 -8.017 1.00 67.46 305 HIS A N 1
ATOM 2326 C CA . HIS A 1 305 ? 49.171 -44.751 -6.852 1.00 67.24 305 HIS A CA 1
ATOM 2327 C C . HIS A 1 305 ? 48.730 -46.071 -6.221 1.00 69.20 305 HIS A C 1
ATOM 2328 O O . HIS A 1 305 ? 47.540 -46.402 -6.221 1.00 69.87 305 HIS A O 1
ATOM 2335 N N . ALA A 1 306 ? 49.694 -46.821 -5.693 1.00 70.76 306 ALA A N 1
ATOM 2336 C CA . ALA A 1 306 ? 49.419 -48.119 -5.082 1.00 71.83 306 ALA A CA 1
ATOM 2337 C C . ALA A 1 306 ? 48.372 -48.037 -3.977 1.00 71.38 306 ALA A C 1
ATOM 2338 O O . ALA A 1 306 ? 47.658 -49.000 -3.704 1.00 72.88 306 ALA A O 1
ATOM 2340 N N . TYR A 1 307 ? 48.288 -46.875 -3.346 1.00 67.22 307 TYR A N 1
ATOM 2341 C CA . TYR A 1 307 ? 47.332 -46.656 -2.275 1.00 68.75 307 TYR A CA 1
ATOM 2342 C C . TYR A 1 307 ? 45.914 -46.976 -2.731 1.00 70.26 307 TYR A C 1
ATOM 2343 O O . TYR A 1 307 ? 45.094 -47.415 -1.935 1.00 72.02 307 TYR A O 1
ATOM 2352 N N . PHE A 1 308 ? 45.634 -46.773 -4.016 1.00 70.16 308 PHE A N 1
ATOM 2353 C CA . PHE A 1 308 ? 44.285 -46.972 -4.534 1.00 70.42 308 PHE A CA 1
ATOM 2354 C C . PHE A 1 308 ? 44.157 -48.239 -5.355 1.00 71.32 308 PHE A C 1
ATOM 2355 O O . PHE A 1 308 ? 43.239 -48.363 -6.159 1.00 70.81 308 PHE A O 1
ATOM 2363 N N . ALA A 1 309 ? 45.074 -49.175 -5.160 1.00 74.74 309 ALA A N 1
ATOM 2364 C CA . ALA A 1 309 ? 45.095 -50.382 -5.982 1.00 76.26 309 ALA A CA 1
ATOM 2365 C C . ALA A 1 309 ? 43.715 -51.031 -6.163 1.00 77.86 309 ALA A C 1
ATOM 2366 O O . ALA A 1 309 ? 43.389 -51.504 -7.249 1.00 77.21 309 ALA A O 1
ATOM 2368 N N . GLN A 1 310 ? 42.889 -51.015 -5.123 1.00 81.95 310 GLN A N 1
ATOM 2369 C CA . GLN A 1 310 ? 41.625 -51.745 -5.180 1.00 84.20 310 GLN A CA 1
ATOM 2370 C C . GLN A 1 310 ? 40.450 -50.976 -5.798 1.00 83.38 310 GLN A C 1
ATOM 2371 O O . GLN A 1 310 ? 39.366 -51.533 -5.952 1.00 84.66 310 GLN A O 1
ATOM 2377 N N . TYR A 1 311 ? 40.654 -49.708 -6.146 1.00 77.39 311 TYR A N 1
ATOM 2378 C CA . TYR A 1 311 ? 39.586 -48.917 -6.764 1.00 75.22 311 TYR A CA 1
ATOM 2379 C C . TYR A 1 311 ? 39.973 -48.451 -8.153 1.00 74.81 311 TYR A C 1
ATOM 2380 O O . TYR A 1 311 ? 39.117 -48.212 -9.001 1.00 73.91 311 TYR A O 1
ATOM 2389 N N . HIS A 1 312 ? 41.272 -48.335 -8.382 1.00 74.69 312 HIS A N 1
ATOM 2390 C CA . HIS A 1 312 ? 41.766 -47.807 -9.639 1.00 73.80 312 HIS A CA 1
ATOM 2391 C C . HIS A 1 312 ? 41.398 -48.649 -10.865 1.00 74.31 312 HIS A C 1
ATOM 2392 O O . HIS A 1 312 ? 41.744 -49.831 -10.963 1.00 75.32 312 HIS A O 1
ATOM 2399 N N . ASP A 1 313 ? 40.687 -48.008 -11.790 1.00 70.37 313 ASP A N 1
ATOM 2400 C CA . ASP A 1 313 ? 40.357 -48.559 -13.097 1.00 68.73 313 ASP A CA 1
ATOM 2401 C C . ASP A 1 313 ? 40.590 -47.465 -14.136 1.00 68.78 313 ASP A C 1
ATOM 2402 O O . ASP A 1 313 ? 39.807 -46.525 -14.242 1.00 65.59 313 ASP A O 1
ATOM 2407 N N . PRO A 1 314 ? 41.657 -47.606 -14.929 1.00 76.11 314 PRO A N 1
ATOM 2408 C CA . PRO A 1 314 ? 42.068 -46.623 -15.939 1.00 75.88 314 PRO A CA 1
ATOM 2409 C C . PRO A 1 314 ? 40.970 -46.391 -16.950 1.00 74.87 314 PRO A C 1
ATOM 2410 O O . PRO A 1 314 ? 40.823 -45.269 -17.437 1.00 74.56 314 PRO A O 1
ATOM 2414 N N . ASP A 1 315 ? 40.215 -47.445 -17.251 1.00 73.34 315 ASP A N 1
ATOM 2415 C CA . ASP A 1 315 ? 39.164 -47.395 -18.268 1.00 74.44 315 ASP A CA 1
ATOM 2416 C C . ASP A 1 315 ? 37.840 -46.856 -17.756 1.00 74.34 315 ASP A C 1
ATOM 2417 O O . ASP A 1 315 ? 36.830 -46.912 -18.464 1.00 74.79 315 ASP A O 1
ATOM 2422 N N . ASP A 1 316 ? 37.852 -46.344 -16.528 1.00 73.60 316 ASP A N 1
ATOM 2423 C CA . ASP A 1 316 ? 36.648 -45.860 -15.872 1.00 72.97 316 ASP A CA 1
ATOM 2424 C C . ASP A 1 316 ? 37.022 -44.617 -15.084 1.00 71.13 316 ASP A C 1
ATOM 2425 O O . ASP A 1 316 ? 36.483 -44.347 -14.018 1.00 71.26 316 ASP A O 1
ATOM 2430 N N . GLU A 1 317 ? 37.973 -43.857 -15.605 1.00 68.67 317 GLU A N 1
ATOM 2431 C CA . GLU A 1 317 ? 38.349 -42.610 -14.959 1.00 65.81 317 GLU A CA 1
ATOM 2432 C C . GLU A 1 317 ? 38.418 -41.513 -15.992 1.00 63.67 317 GLU A C 1
ATOM 2433 O O . GLU A 1 317 ? 39.486 -40.998 -16.288 1.00 62.81 317 GLU A O 1
ATOM 2439 N N . PRO A 1 318 ? 37.248 -41.139 -16.525 1.00 61.41 318 PRO A N 1
ATOM 2440 C CA . PRO A 1 318 ? 37.109 -40.371 -17.761 1.00 60.63 318 PRO A CA 1
ATOM 2441 C C . PRO A 1 318 ? 37.510 -38.920 -17.599 1.00 59.90 318 PRO A C 1
ATOM 2442 O O . PRO A 1 318 ? 37.540 -38.384 -16.496 1.00 59.30 318 PRO A O 1
ATOM 2446 N N . VAL A 1 319 ? 37.829 -38.294 -18.720 1.00 60.79 319 VAL A N 1
ATOM 2447 C CA . VAL A 1 319 ? 38.177 -36.890 -18.740 1.00 59.59 319 VAL A CA 1
ATOM 2448 C C . VAL A 1 319 ? 36.981 -36.100 -19.242 1.00 58.32 319 VAL A C 1
ATOM 2449 O O . VAL A 1 319 ? 35.977 -36.670 -19.667 1.00 57.85 319 VAL A O 1
ATOM 2453 N N . ALA A 1 320 ? 37.097 -34.782 -19.192 1.00 57.55 320 ALA A N 1
ATOM 2454 C CA . ALA A 1 320 ? 36.036 -33.918 -19.679 1.00 57.16 320 ALA A CA 1
ATOM 2455 C C . ALA A 1 320 ? 36.251 -33.451 -21.111 1.00 57.15 320 ALA A C 1
ATOM 2456 O O . ALA A 1 320 ? 37.371 -33.435 -21.622 1.00 58.20 320 ALA A O 1
ATOM 2458 N N . ASP A 1 321 ? 35.152 -33.060 -21.740 1.00 58.71 321 ASP A N 1
ATOM 2459 C CA . ASP A 1 321 ? 35.198 -32.228 -22.925 1.00 57.87 321 ASP A CA 1
ATOM 2460 C C . ASP A 1 321 ? 35.926 -30.946 -22.636 1.00 57.80 321 ASP A C 1
ATOM 2461 O O . ASP A 1 321 ? 36.024 -30.527 -21.482 1.00 56.59 321 ASP A O 1
ATOM 2466 N N . PRO A 1 322 ? 36.425 -30.301 -23.696 1.00 62.75 322 PRO A N 1
ATOM 2467 C CA . PRO A 1 322 ? 37.106 -29.024 -23.485 1.00 61.30 322 PRO A CA 1
ATOM 2468 C C . PRO A 1 322 ? 36.101 -27.991 -22.999 1.00 58.56 322 PRO A C 1
ATOM 2469 O O . PRO A 1 322 ? 34.947 -28.006 -23.411 1.00 57.75 322 PRO A O 1
ATOM 2473 N N . TYR A 1 323 ? 36.536 -27.121 -22.104 1.00 55.99 323 TYR A N 1
ATOM 2474 C CA . TYR A 1 323 ? 35.698 -26.033 -21.626 1.00 56.02 323 TYR A CA 1
ATOM 2475 C C . TYR A 1 323 ? 36.161 -24.704 -22.238 1.00 56.29 323 TYR A C 1
ATOM 2476 O O . TYR A 1 323 ? 37.305 -24.294 -22.049 1.00 56.69 323 TYR A O 1
ATOM 2485 N N . ASP A 1 324 ? 35.284 -24.053 -22.998 1.00 58.30 324 ASP A N 1
ATOM 2486 C CA . ASP A 1 324 ? 35.587 -22.744 -23.568 1.00 59.54 324 ASP A CA 1
ATOM 2487 C C . ASP A 1 324 ? 35.429 -21.677 -22.491 1.00 58.31 324 ASP A C 1
ATOM 2488 O O . ASP A 1 324 ? 34.312 -21.371 -22.068 1.00 56.03 324 ASP A O 1
ATOM 2493 N N . GLN A 1 325 ? 36.549 -21.100 -22.076 1.00 56.76 325 GLN A N 1
ATOM 2494 C CA . GLN A 1 325 ? 36.541 -20.041 -21.086 1.00 57.50 325 GLN A CA 1
ATOM 2495 C C . GLN A 1 325 ? 36.900 -18.691 -21.698 1.00 56.45 325 GLN A C 1
ATOM 2496 O O . GLN A 1 325 ? 37.214 -17.754 -20.978 1.00 55.65 325 GLN A O 1
ATOM 2502 N N . SER A 1 326 ? 36.873 -18.585 -23.017 1.00 57.19 326 SER A N 1
ATOM 2503 C CA . SER A 1 326 ? 37.229 -17.326 -23.657 1.00 59.16 326 SER A CA 1
ATOM 2504 C C . SER A 1 326 ? 36.311 -16.176 -23.233 1.00 57.92 326 SER A C 1
ATOM 2505 O O . SER A 1 326 ? 36.706 -15.019 -23.270 1.00 57.07 326 SER A O 1
ATOM 2508 N N . PHE A 1 327 ? 35.096 -16.495 -22.813 1.00 55.82 327 PHE A N 1
ATOM 2509 C CA . PHE A 1 327 ? 34.203 -15.464 -22.313 1.00 55.88 327 PHE A CA 1
ATOM 2510 C C . PHE A 1 327 ? 34.853 -14.607 -21.225 1.00 56.56 327 PHE A C 1
ATOM 2511 O O . PHE A 1 327 ? 34.548 -13.425 -21.105 1.00 56.76 327 PHE A O 1
ATOM 2519 N N . GLU A 1 328 ? 35.749 -15.201 -20.444 1.00 55.83 328 GLU A N 1
ATOM 2520 C CA . GLU A 1 328 ? 36.374 -14.504 -19.325 1.00 55.64 328 GLU A CA 1
ATOM 2521 C C . GLU A 1 328 ? 37.077 -13.205 -19.708 1.00 58.28 328 GLU A C 1
ATOM 2522 O O . GLU A 1 328 ? 37.143 -12.262 -18.915 1.00 58.64 328 GLU A O 1
ATOM 2528 N N . SER A 1 329 ? 37.607 -13.158 -20.923 1.00 59.87 329 SER A N 1
ATOM 2529 C CA . SER A 1 329 ? 38.322 -11.980 -21.379 1.00 61.17 329 SER A CA 1
ATOM 2530 C C . SER A 1 329 ? 37.443 -11.139 -22.309 1.00 61.10 329 SER A C 1
ATOM 2531 O O . SER A 1 329 ? 37.931 -10.335 -23.088 1.00 62.07 329 SER A O 1
ATOM 2534 N N . ARG A 1 330 ? 36.134 -11.343 -22.219 1.00 59.41 330 ARG A N 1
ATOM 2535 C CA . ARG A 1 330 ? 35.188 -10.507 -22.936 1.00 59.92 330 ARG A CA 1
ATOM 2536 C C . ARG A 1 330 ? 34.870 -9.332 -22.044 1.00 60.85 330 ARG A C 1
ATOM 2537 O O . ARG A 1 330 ? 35.095 -9.381 -20.834 1.00 61.60 330 ARG A O 1
ATOM 2545 N N . ASP A 1 331 ? 34.368 -8.275 -22.658 1.00 65.43 331 ASP A N 1
ATOM 2546 C CA . ASP A 1 331 ? 34.080 -7.032 -21.986 1.00 66.20 331 ASP A CA 1
ATOM 2547 C C . ASP A 1 331 ? 32.684 -6.614 -22.377 1.00 65.90 331 ASP A C 1
ATOM 2548 O O . ASP A 1 331 ? 32.521 -5.928 -23.381 1.00 68.28 331 ASP A O 1
ATOM 2553 N N . LEU A 1 332 ? 31.676 -7.020 -21.609 1.00 58.07 332 LEU A N 1
ATOM 2554 C CA . LEU A 1 332 ? 30.294 -6.821 -22.034 1.00 59.59 332 LEU A CA 1
ATOM 2555 C C . LEU A 1 332 ? 29.460 -5.928 -21.109 1.00 58.65 332 LEU A C 1
ATOM 2556 O O . LEU A 1 332 ? 29.828 -5.709 -19.950 1.00 58.63 332 LEU A O 1
ATOM 2561 N N . LEU A 1 333 ? 28.350 -5.402 -21.635 1.00 58.44 333 LEU A N 1
ATOM 2562 C CA . LEU A 1 333 ? 27.374 -4.665 -20.831 1.00 58.75 333 LEU A CA 1
ATOM 2563 C C . LEU A 1 333 ? 26.662 -5.615 -19.854 1.00 59.50 333 LEU A C 1
ATOM 2564 O O . LEU A 1 333 ? 26.709 -6.833 -20.024 1.00 56.93 333 LEU A O 1
ATOM 2569 N N . ILE A 1 334 ? 26.020 -5.057 -18.827 1.00 62.09 334 ILE A N 1
ATOM 2570 C CA . ILE A 1 334 ? 25.265 -5.842 -17.865 1.00 61.06 334 ILE A CA 1
ATOM 2571 C C . ILE A 1 334 ? 24.206 -6.630 -18.584 1.00 60.39 334 ILE A C 1
ATOM 2572 O O . ILE A 1 334 ? 24.045 -7.810 -18.361 1.00 59.61 334 ILE A O 1
ATOM 2577 N N . ASP A 1 335 ? 23.480 -5.966 -19.464 1.00 66.99 335 ASP A N 1
ATOM 2578 C CA . ASP A 1 335 ? 22.396 -6.612 -20.194 1.00 67.58 335 ASP A CA 1
ATOM 2579 C C . ASP A 1 335 ? 22.890 -7.670 -21.186 1.00 64.77 335 ASP A C 1
ATOM 2580 O O . ASP A 1 335 ? 22.162 -8.588 -21.546 1.00 64.29 335 ASP A O 1
ATOM 2585 N N . GLU A 1 336 ? 24.139 -7.550 -21.610 1.00 57.63 336 GLU A N 1
ATOM 2586 C CA . GLU A 1 336 ? 24.730 -8.542 -22.504 1.00 55.97 336 GLU A CA 1
ATOM 2587 C C . GLU A 1 336 ? 25.137 -9.818 -21.742 1.00 55.60 336 GLU A C 1
ATOM 2588 O O . GLU A 1 336 ? 24.907 -10.940 -22.207 1.00 55.57 336 GLU A O 1
ATOM 2594 N N . TRP A 1 337 ? 25.727 -9.649 -20.568 1.00 54.94 337 TRP A N 1
ATOM 2595 C CA . TRP A 1 337 ? 25.959 -10.778 -19.695 1.00 55.54 337 TRP A CA 1
ATOM 2596 C C . TRP A 1 337 ? 24.623 -11.409 -19.305 1.00 56.26 337 TRP A C 1
ATOM 2597 O O . TRP A 1 337 ? 24.515 -12.622 -19.211 1.00 55.82 337 TRP A O 1
ATOM 2608 N N . LYS A 1 338 ? 23.615 -10.575 -19.076 1.00 57.86 338 LYS A N 1
ATOM 2609 C CA . LYS A 1 338 ? 22.292 -11.046 -18.715 1.00 58.17 338 LYS A CA 1
ATOM 2610 C C . LYS A 1 338 ? 21.644 -11.863 -19.846 1.00 58.67 338 LYS A C 1
ATOM 2611 O O . LYS A 1 338 ? 21.074 -12.925 -19.610 1.00 60.36 338 LYS A O 1
ATOM 2617 N N . SER A 1 339 ? 21.743 -11.372 -21.074 1.00 58.11 339 SER A N 1
ATOM 2618 C CA . SER A 1 339 ? 21.194 -12.070 -22.226 1.00 57.88 339 SER A CA 1
ATOM 2619 C C . SER A 1 339 ? 21.956 -13.378 -22.519 1.00 57.84 339 SER A C 1
ATOM 2620 O O . SER A 1 339 ? 21.366 -14.387 -22.899 1.00 58.63 339 SER A O 1
ATOM 2623 N N . LEU A 1 340 ? 23.270 -13.357 -22.338 1.00 55.63 340 LEU A N 1
ATOM 2624 C CA . LEU A 1 340 ? 24.065 -14.564 -22.480 1.00 54.69 340 LEU A CA 1
ATOM 2625 C C . LEU A 1 340 ? 23.519 -15.634 -21.541 1.00 55.17 340 LEU A C 1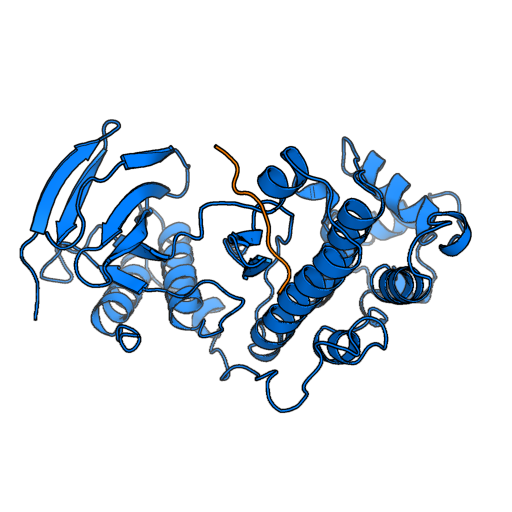
ATOM 2626 O O . LEU A 1 340 ? 23.386 -16.792 -21.918 1.00 56.37 340 LEU A O 1
ATOM 2631 N N . THR A 1 341 ? 23.187 -15.208 -20.323 1.00 55.76 341 THR A N 1
ATOM 2632 C CA . THR A 1 341 ? 22.747 -16.082 -19.254 1.00 56.05 341 THR A CA 1
ATOM 2633 C C . THR A 1 341 ? 21.371 -16.629 -19.543 1.00 57.86 341 THR A C 1
ATOM 2634 O O . THR A 1 341 ? 21.132 -17.828 -19.414 1.00 58.54 341 THR A O 1
ATOM 2638 N N . TYR A 1 342 ? 20.458 -15.748 -19.930 1.00 57.36 342 TYR A N 1
ATOM 2639 C CA . TYR A 1 342 ? 19.141 -16.188 -20.363 1.00 60.76 342 TYR A CA 1
ATOM 2640 C C . TYR A 1 342 ? 19.286 -17.245 -21.460 1.00 59.85 342 TYR A C 1
ATOM 2641 O O . TYR A 1 342 ? 18.544 -18.218 -21.517 1.00 60.83 342 TYR A O 1
ATOM 2650 N N . ASP A 1 343 ? 20.285 -17.067 -22.305 1.00 58.79 343 ASP A N 1
ATOM 2651 C CA . ASP A 1 343 ? 20.517 -18.002 -23.386 1.00 60.47 343 ASP A CA 1
ATOM 2652 C C . ASP A 1 343 ? 20.896 -19.376 -22.898 1.00 60.02 343 ASP A C 1
ATOM 2653 O O . ASP A 1 343 ? 20.484 -20.378 -23.460 1.00 63.05 343 ASP A O 1
ATOM 2658 N N . GLU A 1 344 ? 21.708 -19.411 -21.856 1.00 60.63 344 GLU A N 1
ATOM 2659 C CA . GLU A 1 344 ? 22.154 -20.655 -21.255 1.00 62.18 344 GLU A CA 1
ATOM 2660 C C . GLU A 1 344 ? 21.037 -21.341 -20.485 1.00 63.39 344 GLU A C 1
ATOM 2661 O O . GLU A 1 344 ? 20.962 -22.569 -20.442 1.00 62.27 344 GLU A O 1
ATOM 2667 N N . VAL A 1 345 ? 20.180 -20.536 -19.866 1.00 61.77 345 VAL A N 1
ATOM 2668 C CA . VAL A 1 345 ? 19.039 -21.075 -19.146 1.00 62.77 345 VAL A CA 1
ATOM 2669 C C . VAL A 1 345 ? 18.136 -21.762 -20.154 1.00 63.52 345 VAL A C 1
ATOM 2670 O O . VAL A 1 345 ? 17.793 -22.931 -19.985 1.00 63.00 345 VAL A O 1
ATOM 2674 N N . ILE A 1 346 ? 17.800 -21.035 -21.220 1.00 64.26 346 ILE A N 1
ATOM 2675 C CA . ILE A 1 346 ? 16.984 -21.543 -22.328 1.00 64.79 346 ILE A CA 1
ATOM 2676 C C . ILE A 1 346 ? 17.559 -22.799 -22.982 1.00 63.60 346 ILE A C 1
ATOM 2677 O O . ILE A 1 346 ? 16.814 -23.697 -23.357 1.00 66.39 346 ILE A O 1
ATOM 2682 N N . SER A 1 347 ? 18.878 -22.870 -23.123 1.00 62.90 347 SER A N 1
ATOM 2683 C CA . SER A 1 347 ? 19.489 -23.978 -23.866 1.00 63.81 347 SER A CA 1
ATOM 2684 C C . SER A 1 347 ? 19.799 -25.233 -23.046 1.00 65.21 347 SER A C 1
ATOM 2685 O O . SER A 1 347 ? 20.267 -26.232 -23.587 1.00 66.31 347 SER A O 1
ATOM 2688 N N . PHE A 1 348 ? 19.546 -25.181 -21.747 1.00 64.91 348 PHE A N 1
ATOM 2689 C CA . PHE A 1 348 ? 19.896 -26.293 -20.888 1.00 63.67 348 PHE A CA 1
ATOM 2690 C C . PHE A 1 348 ? 19.171 -27.567 -21.308 1.00 64.46 348 PHE A C 1
ATOM 2691 O O . PHE A 1 348 ? 17.990 -27.541 -21.644 1.00 65.28 348 PHE A O 1
ATOM 2699 N N . VAL A 1 349 ? 19.895 -28.680 -21.305 1.00 65.72 349 VAL A N 1
ATOM 2700 C CA . VAL A 1 349 ? 19.272 -29.982 -21.522 1.00 68.20 349 VAL A CA 1
ATOM 2701 C C . VAL A 1 349 ? 19.397 -30.841 -20.270 1.00 67.03 349 VAL A C 1
ATOM 2702 O O . VAL A 1 349 ? 20.497 -31.222 -19.882 1.00 65.34 349 VAL A O 1
ATOM 2706 N N . PRO A 1 350 ? 18.262 -31.139 -19.638 1.00 65.59 350 PRO A N 1
ATOM 2707 C CA . PRO A 1 350 ? 18.195 -31.976 -18.438 1.00 65.69 350 PRO A CA 1
ATOM 2708 C C . PRO A 1 350 ? 18.888 -33.283 -18.700 1.00 65.78 350 PRO A C 1
ATOM 2709 O O . PRO A 1 350 ? 18.675 -33.873 -19.755 1.00 67.81 350 PRO A O 1
ATOM 2713 N N . PRO A 1 351 ? 19.712 -33.730 -17.759 1.00 66.86 351 PRO A N 1
ATOM 2714 C CA . PRO A 1 351 ? 20.394 -35.017 -17.867 1.00 68.21 351 PRO A CA 1
ATOM 2715 C C . PRO A 1 351 ? 19.379 -36.146 -17.855 1.00 70.47 351 PRO A C 1
ATOM 2716 O O . PRO A 1 351 ? 18.314 -36.003 -17.265 1.00 69.33 351 PRO A O 1
ATOM 2720 N N . PRO A 1 352 ? 19.712 -37.278 -18.516 1.00 79.97 352 PRO A N 1
ATOM 2721 C CA . PRO A 1 352 ? 18.756 -38.385 -18.698 1.00 85.49 352 PRO A CA 1
ATOM 2722 C C . PRO A 1 352 ? 18.357 -39.017 -17.368 1.00 87.68 352 PRO A C 1
ATOM 2723 O O . PRO A 1 352 ? 19.187 -39.153 -16.453 1.00 84.23 352 PRO A O 1
ATOM 2727 N N . LEU A 1 353 ? 17.083 -39.381 -17.261 1.00 95.69 353 LEU A N 1
ATOM 2728 C CA . LEU A 1 353 ? 16.531 -39.949 -16.033 1.00 98.72 353 LEU A CA 1
ATOM 2729 C C . LEU A 1 353 ? 17.113 -41.332 -15.721 1.00 100.04 353 LEU A C 1
ATOM 2730 O O . LEU A 1 353 ? 17.363 -42.128 -16.625 1.00 103.08 353 LEU A O 1
ATOM 2735 N N . ASP A 1 354 ? 17.324 -41.608 -14.436 1.00 94.46 354 ASP A N 1
ATOM 2736 C CA . ASP A 1 354 ? 17.943 -42.860 -13.995 1.00 94.46 354 ASP A CA 1
ATOM 2737 C C . ASP A 1 354 ? 16.902 -43.859 -13.466 1.00 99.04 354 ASP A C 1
ATOM 2738 O O . ASP A 1 354 ? 16.388 -44.704 -14.206 1.00 102.35 354 ASP A O 1
ATOM 2743 N N . THR B 2 12 ? 31.458 -53.779 0.659 1.00 92.55 406 THR B N 1
ATOM 2744 C CA . THR B 2 12 ? 30.457 -52.716 0.670 1.00 91.06 406 THR B CA 1
ATOM 2745 C C . THR B 2 12 ? 30.540 -51.827 1.914 1.00 87.72 406 THR B C 1
ATOM 2746 O O . THR B 2 12 ? 29.736 -51.951 2.844 1.00 88.95 406 THR B O 1
ATOM 2750 N N . LEU B 2 13 ? 31.512 -50.918 1.906 1.00 77.51 407 LEU B N 1
ATOM 2751 C CA . LEU B 2 13 ? 31.705 -49.956 2.989 1.00 74.10 407 LEU B CA 1
ATOM 2752 C C . LEU B 2 13 ? 30.612 -48.874 3.044 1.00 73.58 407 LEU B C 1
ATOM 2753 O O . LEU B 2 13 ? 30.209 -48.313 2.029 1.00 74.10 407 LEU B O 1
ATOM 2758 N N . SER B 2 14 ? 30.130 -48.590 4.245 1.00 69.88 408 SER B N 1
ATOM 2759 C CA . SER B 2 14 ? 29.042 -47.645 4.400 1.00 68.86 408 SER B CA 1
ATOM 2760 C C . SER B 2 14 ? 29.259 -46.708 5.577 1.00 64.37 408 SER B C 1
ATOM 2761 O O . SER B 2 14 ? 30.118 -46.927 6.427 1.00 61.77 408 SER B O 1
ATOM 2764 N N . LEU B 2 15 ? 28.481 -45.643 5.601 1.00 62.96 409 LEU B N 1
ATOM 2765 C CA . LEU B 2 15 ? 28.610 -44.647 6.633 1.00 59.34 409 LEU B CA 1
ATOM 2766 C C . LEU B 2 15 ? 27.253 -44.474 7.302 1.00 62.78 409 LEU B C 1
ATOM 2767 O O . LEU B 2 15 ? 26.236 -44.923 6.788 1.00 68.56 409 LEU B O 1
ATOM 2772 N N . VAL B 2 16 ? 27.259 -43.840 8.462 1.00 60.95 410 VAL B N 1
ATOM 2773 C CA . VAL B 2 16 ? 26.058 -43.500 9.184 1.00 65.70 410 VAL B CA 1
ATOM 2774 C C . VAL B 2 16 ? 25.797 -42.049 8.892 1.00 68.70 410 VAL B C 1
ATOM 2775 O O . VAL B 2 16 ? 26.714 -41.251 8.907 1.00 62.97 410 VAL B O 1
ATOM 2779 N N . MET B 2 17 ? 24.562 -41.680 8.608 1.00 76.07 411 MET B N 1
ATOM 2780 C CA . MET B 2 17 ? 24.307 -40.274 8.372 1.00 79.61 411 MET B CA 1
ATOM 2781 C C . MET B 2 17 ? 24.095 -39.555 9.687 1.00 80.14 411 MET B C 1
ATOM 2782 O O . MET B 2 17 ? 23.646 -40.144 10.659 1.00 81.32 411 MET B O 1
ATOM 2787 N N . PRO B 2 18 ? 24.471 -38.285 9.730 1.00 80.56 412 PRO B N 1
ATOM 2788 C CA . PRO B 2 18 ? 24.180 -37.449 10.888 1.00 83.93 412 PRO B CA 1
ATOM 2789 C C . PRO B 2 18 ? 22.685 -37.299 10.999 1.00 93.47 412 PRO B C 1
ATOM 2790 O O . PRO B 2 18 ? 22.013 -37.201 9.975 1.00 96.21 412 PRO B O 1
ATOM 2794 N N . SER B 2 19 ? 22.163 -37.288 12.213 1.00 102.34 413 SER B N 1
ATOM 2795 C CA . SER B 2 19 ? 20.748 -37.022 12.388 1.00 109.83 413 SER B CA 1
ATOM 2796 C C . SER B 2 19 ? 20.554 -35.603 12.912 1.00 112.80 413 SER B C 1
ATOM 2797 O O . SER B 2 19 ? 21.229 -35.185 13.854 1.00 108.51 413 SER B O 1
#

Sequence (348 aa):
ERPTFYRQELNKTIWEVPERYQNLSPVGSGAYGSVCAAFDTKTGHRVAVKKLSRPFQSIIHAKRTYRELRLLKHMKHENVIGLLDVFTPARSLEEFNDVYLVTHLMGADLNNIVKCQKLTDDHVQFLIYQILRGLKYIHSADIIHRDLKPSNLAVNEDCELKILDFGLAATRWYRAPEIMLNWMHYNQTVDIWSVGCIMAELLTGRTLFPGTDHIDQLKLILRLVGTPGAELLKKISSESARNYIQSLAQMPKMNFANVFIGANPLAVDLLEKMLVLDSDKRITAAQALAHAYFAQYHDPDDEPVADPYDQSFESRDLLIDEWKSLTYDEVISFVPPPLDTLSLVMPS

Organism: Mus musculus (NCBI:txid10090)

CATH classification: 3.30.200.20 (+1 more: 1.10.510.10)

GO terms:
  GO:0038066 p38MAPK cascade (P, IDA)
  GO:0106310 protein serine kinase activity (F, EXP)
  GO:0045663 positive regulation of myoblast differentiation (P, IMP)
  GO:0010831 positive regulation of myotube differentiation (P, IMP)
  GO:1901741 positive regulation of myoblast fusion (P, IMP)
  GO:0006357 regulation of transcription by RNA polymerase II (P, IMP)
  GO:0002062 chondrocyte differentiation (P, IDA)
  GO:0004672 protein kinase activity (F, IDA)
  GO:0004674 protein serine/threonine kinase activity (F, IDA)
  GO:0004707 MAP kinase activity (F, IDA)
  GO:0016301 kinase activity (F, IDA)
  GO:0000922 spindle pole (C, IDA)
  GO:0005739 mitochondrion (C, IDA)
  GO:0005829 cytosol (C, IDA)
  GO:0018105 peptidyl-serine phosphorylation (P, IDA)
  GO:0031663 lipopolysaccharide-mediated signaling pathway (P, IDA)
  GO:0032495 response to muramyl dipeptide (P, IDA)
  GO:0032496 response to lipopolysaccharide (P, IDA)
  GO:0030278 regulation of ossification (P, IDA)
  GO:0006355 regulation of DNA-templated transcription (P, IDA)

InterPro domains:
  IPR000719 Protein kinase domain [PF00069] (24-308)
  IPR000719 Protein kinase domain [PS50011] (24-308)
  IPR000719 Protein kinase domain [SM00220] (24-308)
  IPR003527 Mitogen-activated protein (MAP) kinase, conserved site [PS01351] (59-162)
  IPR008352 Mitogen-activated protein (MAP) kinase HOG-like [PR01773] (12-21)
  IPR008352 Mitogen-activated protein (MAP) kinase HOG-like [PR01773] (193-203)
  IPR008352 Mitogen-activated protein (MAP) kinase HOG-like [PR01773] (270-283)
  IPR008352 Mitogen-activated protein (MAP) kinase HOG-like [PR01773] (286-294)
  IPR008352 Mitogen-activated protein (MAP) kinase HOG-like [PR01773] (307-317)
  IPR011009 Protein kinase-like domain superfamily [SSF56112] (9-349)
  IPR017441 Protein kinase, ATP binding site [PS00107] (30-54)
  IPR038784 Mitogen-activated protein kinase 14 [cd07877] (6-350)
  IPR050117 Mitogen-activated protein (MAP) kinase [PTHR24055] (22-313)